Protein AF-A0A2C6L1X5-F1 (afdb_monomer_lite)

pLDDT: mean 77.75, std 21.37, range [24.84, 97.38]

InterPro domains:
  IPR001494 Importin-beta, N-terminal domain [PF03810] (60-118)
  IPR011989 Armadillo-like helical [G3DSA:1.25.10.10] (31-317)
  IPR016024 Armadillo-type fold [SSF48371] (36-104)

Structure (mmCIF, N/CA/C/O backbone):
data_AF-A0A2C6L1X5-F1
#
_entry.id   AF-A0A2C6L1X5-F1
#
loop_
_atom_site.group_PDB
_atom_site.id
_atom_site.type_symbol
_atom_site.label_atom_id
_atom_site.label_alt_id
_atom_site.label_comp_id
_atom_site.label_asym_id
_atom_site.label_entity_id
_atom_site.label_seq_id
_atom_site.pdbx_PDB_ins_code
_atom_site.Cartn_x
_atom_site.Cartn_y
_atom_site.Cartn_z
_atom_site.occupancy
_atom_site.B_iso_or_equiv
_atom_site.auth_seq_id
_atom_site.auth_comp_id
_atom_site.auth_asym_id
_atom_site.auth_atom_id
_atom_site.pdbx_PDB_model_num
ATOM 1 N N . MET A 1 1 ? 12.614 54.094 12.625 1.00 31.70 1 MET A N 1
ATOM 2 C CA . MET A 1 1 ? 11.889 54.857 13.663 1.00 31.70 1 MET A CA 1
ATOM 3 C C . MET A 1 1 ? 10.978 55.855 12.971 1.00 31.70 1 MET A C 1
ATOM 5 O O . MET A 1 1 ? 11.352 56.351 11.918 1.00 31.70 1 MET A O 1
ATOM 9 N N . ASN A 1 2 ? 9.839 56.124 13.601 1.00 26.81 2 ASN A N 1
ATOM 10 C CA . ASN A 1 2 ? 8.728 56.998 13.223 1.00 26.81 2 ASN A CA 1
ATOM 11 C C . ASN A 1 2 ? 7.588 56.422 12.375 1.00 26.81 2 ASN A C 1
ATOM 13 O O . ASN A 1 2 ? 7.749 55.664 11.426 1.00 26.81 2 ASN A O 1
ATOM 17 N N . VAL A 1 3 ? 6.420 56.807 12.873 1.00 26.91 3 VAL A N 1
ATOM 18 C CA . VAL A 1 3 ? 5.063 56.290 12.781 1.00 26.91 3 VAL A CA 1
ATOM 19 C C . VAL A 1 3 ? 4.179 57.510 12.462 1.00 26.91 3 VAL A C 1
ATOM 21 O O . VAL A 1 3 ? 4.544 58.632 12.816 1.00 26.91 3 VAL A O 1
ATOM 24 N N . THR A 1 4 ? 3.010 57.249 11.861 1.00 29.09 4 THR A N 1
ATOM 25 C CA . THR A 1 4 ? 1.766 58.067 11.803 1.00 29.09 4 THR A CA 1
ATOM 26 C C . THR A 1 4 ? 1.667 59.316 10.894 1.00 29.09 4 THR A C 1
ATOM 28 O O . THR A 1 4 ? 2.226 60.359 11.203 1.00 29.09 4 THR A O 1
ATOM 31 N N . THR A 1 5 ? 0.915 59.158 9.777 1.00 32.72 5 THR A N 1
ATOM 32 C CA . THR A 1 5 ? -0.400 59.768 9.346 1.00 32.72 5 THR A CA 1
ATOM 33 C C . THR A 1 5 ? -0.909 61.079 10.008 1.00 32.72 5 THR A C 1
ATOM 35 O O . THR A 1 5 ? -0.462 61.312 11.125 1.00 32.72 5 THR A O 1
ATOM 38 N N . PRO A 1 6 ? -1.926 61.858 9.495 1.00 45.75 6 PRO A N 1
ATOM 39 C CA . PRO A 1 6 ? -3.042 61.519 8.559 1.00 45.75 6 PRO A CA 1
ATOM 40 C C . PRO A 1 6 ? -3.623 62.666 7.639 1.00 45.75 6 PRO A C 1
ATOM 42 O O . PRO A 1 6 ? -3.128 63.784 7.625 1.00 45.75 6 PRO A O 1
ATOM 45 N N . GLN A 1 7 ? -4.762 62.362 6.972 1.00 29.42 7 GLN A N 1
ATOM 46 C CA . GLN A 1 7 ? -6.001 63.178 6.778 1.00 29.42 7 GLN A CA 1
ATOM 47 C C . GLN A 1 7 ? -6.384 63.828 5.419 1.00 29.42 7 GLN A C 1
ATOM 49 O O . GLN A 1 7 ? -5.645 64.614 4.842 1.00 29.42 7 GLN A O 1
ATOM 54 N N . GLY A 1 8 ? -7.654 63.568 5.026 1.00 27.23 8 GLY A N 1
ATOM 55 C CA . GLY A 1 8 ? -8.515 64.350 4.109 1.00 27.23 8 GLY A CA 1
ATOM 56 C C . GLY A 1 8 ? -9.260 63.487 3.065 1.00 27.23 8 GLY A C 1
ATOM 57 O O . GLY A 1 8 ? -8.682 63.208 2.028 1.00 27.23 8 GLY A O 1
ATOM 58 N N . ALA A 1 9 ? -10.400 62.833 3.372 1.00 29.45 9 ALA A N 1
ATOM 59 C CA . ALA A 1 9 ? -11.808 63.307 3.246 1.00 29.45 9 ALA A CA 1
ATOM 60 C C . ALA A 1 9 ? -12.286 63.490 1.778 1.00 29.45 9 ALA A C 1
ATOM 62 O O . ALA A 1 9 ? -11.540 64.044 0.990 1.00 29.45 9 ALA A O 1
ATOM 63 N N . LEU A 1 10 ? -13.491 63.160 1.286 1.00 29.45 10 LEU A N 1
ATOM 64 C CA . LEU A 1 10 ? -14.764 62.555 1.727 1.00 29.45 10 LEU A CA 1
ATOM 65 C C . LEU A 1 10 ? -15.637 62.432 0.439 1.00 29.45 10 LEU A C 1
ATOM 67 O O . LEU A 1 10 ? -15.544 63.316 -0.408 1.00 29.45 10 LEU A O 1
ATOM 71 N N . GLY A 1 11 ? -16.554 61.453 0.335 1.00 26.36 11 GLY A N 1
ATOM 72 C CA . GLY A 1 11 ? -17.860 61.690 -0.325 1.00 26.36 11 GLY A CA 1
ATOM 73 C C . GLY A 1 11 ? -18.394 60.703 -1.386 1.00 26.36 11 GLY A C 1
ATOM 74 O O . GLY A 1 11 ? -17.952 60.726 -2.527 1.00 26.36 11 GLY A O 1
ATOM 75 N N . GLY A 1 12 ? -19.468 59.979 -1.019 1.00 27.39 12 GLY A N 1
ATOM 76 C CA . GLY A 1 12 ? -20.532 59.447 -1.903 1.00 27.39 12 GLY A CA 1
ATOM 77 C C . GLY A 1 12 ? -20.430 57.948 -2.245 1.00 27.39 12 GLY A C 1
ATOM 78 O O . GLY A 1 12 ? -19.432 57.519 -2.794 1.00 27.39 12 GLY A O 1
ATOM 79 N N . GLY A 1 13 ? -21.389 57.049 -1.994 1.00 27.33 13 GLY A N 1
ATOM 80 C CA . GLY A 1 13 ? -22.779 57.199 -1.559 1.00 27.33 13 GLY A CA 1
ATOM 81 C C . GLY A 1 13 ? -23.761 56.291 -2.331 1.00 27.33 13 GLY A C 1
ATOM 82 O O . GLY A 1 13 ? -24.717 56.818 -2.875 1.00 27.33 13 GLY A O 1
ATOM 83 N N . GLY A 1 14 ? -23.539 54.962 -2.351 1.00 24.84 14 GLY A N 1
ATOM 84 C CA . GLY A 1 14 ? -24.528 53.890 -2.643 1.00 24.84 14 GLY A CA 1
ATOM 85 C C . GLY A 1 14 ? -24.914 53.602 -4.115 1.00 24.84 14 GLY A C 1
ATOM 86 O O . GLY A 1 14 ? -24.720 54.467 -4.963 1.00 24.84 14 GLY A O 1
ATOM 87 N N . PRO A 1 15 ? -25.491 52.417 -4.449 1.00 33.31 15 PRO A N 1
ATOM 88 C CA . PRO A 1 15 ? -25.821 51.264 -3.604 1.00 33.31 15 PRO A CA 1
ATOM 89 C C . PRO A 1 15 ? -24.939 50.021 -3.868 1.00 33.31 15 PRO A C 1
ATOM 91 O O . PRO A 1 15 ? -24.604 49.680 -5.000 1.00 33.31 15 PRO A O 1
ATOM 94 N N . GLN A 1 16 ? -24.614 49.301 -2.791 1.00 34.25 16 GLN A N 1
ATOM 95 C CA . GLN A 1 16 ? -24.089 47.936 -2.841 1.00 34.25 16 GLN A CA 1
ATOM 96 C C . GLN A 1 16 ? -25.159 46.993 -3.402 1.00 34.25 16 GLN A C 1
ATOM 98 O O . GLN A 1 16 ? -26.173 46.748 -2.752 1.00 34.25 16 GLN A O 1
ATOM 103 N N . VAL A 1 17 ? -24.895 46.402 -4.566 1.00 33.66 17 VAL A N 1
ATOM 104 C CA . VAL A 1 17 ? -25.503 45.127 -4.953 1.00 33.66 17 VAL A CA 1
ATOM 105 C C . VAL A 1 17 ? -24.459 44.053 -4.678 1.00 33.66 17 VAL A C 1
ATOM 107 O O . VAL A 1 17 ? -23.589 43.760 -5.495 1.00 33.66 17 VAL A O 1
ATOM 110 N N . SER A 1 18 ? -24.521 43.515 -3.461 1.00 33.75 18 SER A N 1
ATOM 111 C CA . SER A 1 18 ? -23.797 42.318 -3.042 1.00 33.75 18 SER A CA 1
ATOM 112 C C . SER A 1 18 ? -24.308 41.113 -3.829 1.00 33.75 18 SER A C 1
ATOM 114 O O . SER A 1 18 ? -25.195 40.394 -3.385 1.00 33.75 18 SER A O 1
ATOM 116 N N . GLY A 1 19 ? -23.728 40.879 -5.003 1.00 25.97 19 GLY A N 1
ATOM 117 C CA . GLY A 1 19 ? -23.768 39.585 -5.669 1.00 25.97 19 GLY A CA 1
ATOM 118 C C . GLY A 1 19 ? -22.678 38.688 -5.093 1.00 25.97 19 GLY A C 1
ATOM 119 O O . GLY A 1 19 ? -21.618 38.546 -5.690 1.00 25.97 19 GLY A O 1
ATOM 120 N N . HIS A 1 20 ? -22.905 38.109 -3.913 1.00 27.30 20 HIS A N 1
ATOM 121 C CA . HIS A 1 20 ? -22.197 36.884 -3.545 1.00 27.30 20 HIS A CA 1
ATOM 122 C C . HIS A 1 20 ? -22.697 35.778 -4.480 1.00 27.30 20 HIS A C 1
ATOM 124 O O . HIS A 1 20 ? -23.890 35.468 -4.427 1.00 27.30 20 HIS A O 1
ATOM 130 N N . PRO A 1 21 ? -21.850 35.122 -5.292 1.00 31.80 21 PRO A N 1
ATOM 131 C CA . PRO A 1 21 ? -22.202 33.795 -5.739 1.00 31.80 21 PRO A CA 1
ATOM 132 C C . PRO A 1 21 ? -22.113 32.899 -4.500 1.00 31.80 21 PRO A C 1
ATOM 134 O O . PRO A 1 21 ? -21.045 32.417 -4.127 1.00 31.80 21 PRO A O 1
ATOM 137 N N . GLN A 1 22 ? -23.256 32.678 -3.846 1.00 33.53 22 GLN A N 1
ATOM 138 C CA . GLN A 1 22 ? -23.504 31.440 -3.115 1.00 33.53 22 GLN A CA 1
ATOM 139 C C . GLN A 1 22 ? -23.514 30.302 -4.145 1.00 33.53 22 GLN A C 1
ATOM 141 O O . GLN A 1 22 ? -24.555 29.790 -4.540 1.00 33.53 22 GLN A O 1
ATOM 146 N N . GLY A 1 23 ? -22.330 29.945 -4.635 1.00 29.44 23 GLY A N 1
ATOM 147 C CA . GLY A 1 23 ? -22.099 28.648 -5.236 1.00 29.44 23 GLY A CA 1
ATOM 148 C C . GLY A 1 23 ? -21.898 27.679 -4.087 1.00 29.44 23 GLY A C 1
ATOM 149 O O . GLY A 1 23 ? -20.944 27.820 -3.325 1.00 29.44 23 GLY A O 1
ATOM 150 N N . SER A 1 24 ? -22.808 26.721 -3.937 1.00 33.78 24 SER A N 1
ATOM 151 C CA . SER A 1 24 ? -22.587 25.523 -3.136 1.00 33.78 24 SER A CA 1
ATOM 152 C C . SER A 1 24 ? -21.281 24.873 -3.602 1.00 33.78 24 SER A C 1
ATOM 154 O O . SER A 1 24 ? -21.253 24.179 -4.618 1.00 33.78 24 SER A O 1
ATOM 156 N N . GLY A 1 25 ? -20.183 25.169 -2.907 1.00 35.47 25 GLY A N 1
ATOM 157 C CA . GLY A 1 25 ? -18.842 24.685 -3.217 1.00 35.47 25 GLY A CA 1
ATOM 158 C C . GLY A 1 25 ? -18.708 23.215 -2.856 1.00 35.47 25 GLY A C 1
ATOM 159 O O . GLY A 1 25 ? -17.987 22.864 -1.926 1.00 35.47 25 GLY A O 1
ATOM 160 N N . GLY A 1 26 ? -19.436 22.352 -3.563 1.00 46.50 26 GLY A N 1
ATOM 161 C CA . GLY A 1 26 ? -19.097 20.942 -3.610 1.00 46.50 26 GLY A CA 1
ATOM 162 C C . GLY A 1 26 ? -17.687 20.803 -4.194 1.00 46.50 26 GLY A C 1
ATOM 163 O O . GLY A 1 26 ? -17.323 21.579 -5.085 1.00 46.50 26 GLY A O 1
ATOM 164 N N . PRO A 1 27 ? -16.862 19.868 -3.700 1.00 56.47 27 PRO A N 1
ATOM 165 C CA . PRO A 1 27 ? -15.565 19.616 -4.309 1.00 56.47 27 PRO A CA 1
ATOM 166 C C . PRO A 1 27 ? -15.771 19.272 -5.791 1.00 56.47 27 PRO A C 1
ATOM 168 O O . PRO A 1 27 ? -16.519 18.351 -6.109 1.00 56.47 27 PRO A O 1
ATOM 171 N N . LEU A 1 28 ? -15.131 20.030 -6.691 1.00 64.56 28 LEU A N 1
ATOM 172 C CA . LEU A 1 28 ? -15.059 19.707 -8.120 1.00 64.56 28 LEU A CA 1
ATOM 173 C C . LEU A 1 28 ? -14.456 18.305 -8.253 1.00 64.56 28 LEU A C 1
ATOM 175 O O . LEU A 1 28 ? -13.293 18.087 -7.906 1.00 64.56 28 LEU A O 1
ATOM 179 N N . LEU A 1 29 ? -15.274 17.348 -8.681 1.00 70.56 29 LEU A N 1
ATOM 180 C CA . LEU A 1 29 ? -14.871 15.960 -8.864 1.00 70.56 29 LEU A CA 1
ATOM 181 C C . LEU A 1 29 ? -14.275 15.802 -10.258 1.00 70.56 29 LEU A C 1
ATOM 183 O O . LEU A 1 29 ? -14.932 16.112 -11.250 1.00 70.56 29 LEU A O 1
ATOM 187 N N . ILE A 1 30 ? -13.043 15.300 -10.315 1.00 80.62 30 ILE A N 1
ATOM 188 C CA . ILE A 1 30 ? -12.436 14.860 -11.572 1.00 80.62 30 ILE A CA 1
ATOM 189 C C . ILE A 1 30 ? -13.181 13.596 -11.997 1.00 80.62 30 ILE A C 1
ATOM 191 O O . ILE A 1 30 ? -13.332 12.675 -11.192 1.00 80.62 30 ILE A O 1
ATOM 195 N N . SER A 1 31 ? -13.678 13.567 -13.231 1.00 81.06 31 SER A N 1
ATOM 196 C CA . SER A 1 31 ? -14.630 12.531 -13.669 1.00 81.06 31 SER A CA 1
ATOM 197 C C . SER A 1 31 ? -14.099 11.599 -14.759 1.00 81.06 31 SER A C 1
ATOM 199 O O . SER A 1 31 ? -14.726 10.581 -15.044 1.00 81.06 31 SER A O 1
ATOM 201 N N . SER A 1 32 ? -12.939 11.907 -15.347 1.00 88.81 32 SER A N 1
ATOM 202 C CA . SER A 1 32 ? -12.346 11.130 -16.442 1.00 88.81 32 SER A CA 1
ATOM 203 C C . SER A 1 32 ? -10.836 10.950 -16.287 1.00 88.81 32 SER A C 1
ATOM 205 O O . SER A 1 32 ? -10.164 11.736 -15.609 1.00 88.81 32 SER A O 1
ATOM 207 N N . VAL A 1 33 ? -10.305 9.902 -16.927 1.00 90.75 33 VAL A N 1
ATOM 208 C CA . VAL A 1 33 ? -8.865 9.602 -16.965 1.00 90.75 33 VAL A CA 1
ATOM 209 C C . VAL A 1 33 ? -8.120 10.742 -17.656 1.00 90.75 33 VAL A C 1
ATOM 211 O O . VAL A 1 33 ? -7.130 11.231 -17.122 1.00 90.75 33 VAL A O 1
ATOM 214 N N . GLU A 1 34 ? -8.637 11.238 -18.778 1.00 92.12 34 GLU A N 1
ATOM 215 C CA . GLU A 1 34 ? -8.020 12.303 -19.571 1.00 92.12 34 GLU A CA 1
ATOM 216 C C . GLU A 1 34 ? -7.941 13.624 -18.793 1.00 92.12 34 GLU A C 1
ATOM 218 O O . GLU A 1 34 ? -6.932 14.334 -18.833 1.00 92.12 34 GLU A O 1
ATOM 223 N N . GLU A 1 35 ? -8.995 13.964 -18.044 1.00 91.94 35 GLU A N 1
ATOM 224 C CA . GLU A 1 35 ? -8.995 15.149 -17.189 1.00 91.94 35 GLU A CA 1
ATOM 225 C C . GLU A 1 35 ? -7.978 15.021 -16.051 1.00 91.94 35 GLU A C 1
ATOM 227 O O . GLU A 1 35 ? -7.249 15.981 -15.774 1.00 91.94 35 GLU A O 1
ATOM 232 N N . PHE A 1 36 ? -7.901 13.840 -15.425 1.00 93.62 36 PHE A N 1
ATOM 233 C CA . PHE A 1 36 ? -6.909 13.557 -14.394 1.00 93.62 36 PHE A CA 1
ATOM 234 C C . PHE A 1 36 ? -5.489 13.696 -14.947 1.00 93.62 36 PHE A C 1
ATOM 236 O O . PHE A 1 36 ? -4.668 14.394 -14.351 1.00 93.62 36 PHE A O 1
ATOM 243 N N . GLU A 1 37 ? -5.201 13.076 -16.094 1.00 94.00 37 GLU A N 1
ATOM 244 C CA . GLU A 1 37 ? -3.887 13.137 -16.734 1.00 94.00 37 GLU A CA 1
ATOM 245 C C . GLU A 1 37 ? -3.497 14.575 -17.056 1.00 94.00 37 GLU A C 1
ATOM 247 O O . GLU A 1 37 ? -2.399 15.004 -16.703 1.00 94.00 37 GLU A O 1
ATOM 252 N N . ARG A 1 38 ? -4.411 15.360 -17.636 1.00 94.12 38 ARG A N 1
ATOM 253 C CA . ARG A 1 38 ? -4.174 16.779 -17.923 1.00 94.12 38 ARG A CA 1
ATOM 254 C C . ARG A 1 38 ? -3.801 17.557 -16.662 1.00 94.12 38 ARG A C 1
ATOM 256 O O . ARG A 1 38 ? -2.835 18.315 -16.681 1.00 94.12 38 ARG A O 1
ATOM 263 N N . LEU A 1 39 ? -4.543 17.376 -15.568 1.00 93.44 39 LEU A N 1
ATOM 264 C CA . LEU A 1 39 ? -4.253 18.051 -14.300 1.00 93.44 39 LEU A CA 1
ATOM 265 C C . LEU A 1 39 ? -2.924 17.588 -13.697 1.00 93.44 39 LEU A C 1
ATOM 267 O O . LEU A 1 39 ? -2.154 18.419 -13.221 1.00 93.44 39 LEU A O 1
ATOM 271 N N . ALA A 1 40 ? -2.627 16.291 -13.749 1.00 93.25 40 ALA A N 1
ATOM 272 C CA . ALA A 1 40 ? -1.370 15.738 -13.262 1.00 93.25 40 ALA A CA 1
ATOM 273 C C . ALA A 1 40 ? -0.166 16.272 -14.054 1.00 93.25 40 ALA A C 1
ATOM 275 O O . ALA A 1 40 ? 0.824 16.685 -13.454 1.00 93.25 40 ALA A O 1
ATOM 276 N N . ILE A 1 41 ? -0.272 16.350 -15.382 1.00 93.38 41 ILE A N 1
ATOM 277 C CA . ILE A 1 41 ? 0.754 16.947 -16.244 1.00 93.38 41 ILE A CA 1
ATOM 278 C C . ILE A 1 41 ? 0.934 18.420 -15.878 1.00 93.38 41 ILE A C 1
ATOM 280 O O . ILE A 1 41 ? 2.050 18.834 -15.584 1.00 93.38 41 ILE A O 1
ATOM 284 N N . THR A 1 42 ? -0.147 19.202 -15.798 1.00 92.81 42 THR A N 1
ATOM 285 C CA . THR A 1 42 ? -0.068 20.617 -15.403 1.00 92.81 42 THR A CA 1
ATOM 286 C C . THR A 1 42 ? 0.591 20.792 -14.033 1.00 92.81 42 THR A C 1
ATOM 288 O O . THR A 1 42 ? 1.426 21.682 -13.869 1.00 92.81 42 THR A O 1
ATOM 291 N N . ALA A 1 43 ? 0.273 19.932 -13.063 1.00 92.06 43 ALA A N 1
ATOM 292 C CA . ALA A 1 43 ? 0.869 19.963 -11.730 1.00 92.06 43 ALA A CA 1
ATOM 293 C C . ALA A 1 43 ? 2.381 19.662 -11.744 1.00 92.06 43 ALA A C 1
ATOM 295 O O . ALA A 1 43 ? 3.128 20.219 -10.944 1.00 92.06 43 ALA A O 1
ATOM 296 N N . VAL A 1 44 ? 2.853 18.810 -12.656 1.00 89.44 44 VAL A N 1
ATOM 297 C CA . VAL A 1 44 ? 4.264 18.396 -12.709 1.00 89.44 44 VAL A CA 1
ATOM 298 C C . VAL A 1 44 ? 5.102 19.301 -13.614 1.00 89.44 44 VAL A C 1
ATOM 300 O O . VAL A 1 44 ? 6.233 19.635 -13.266 1.00 89.44 44 VAL A O 1
ATOM 303 N N . THR A 1 45 ? 4.574 19.704 -14.770 1.00 90.06 45 THR A N 1
ATOM 304 C CA . THR A 1 45 ? 5.374 20.286 -15.858 1.00 90.06 45 THR A CA 1
ATOM 305 C C . THR A 1 45 ? 5.064 21.749 -16.157 1.00 90.06 45 THR A C 1
ATOM 307 O O . THR A 1 45 ? 5.823 22.365 -16.905 1.00 90.06 45 THR A O 1
ATOM 310 N N . SER A 1 46 ? 3.982 22.334 -15.623 1.00 90.81 46 SER A N 1
ATOM 311 C CA . SER A 1 46 ? 3.650 23.729 -15.942 1.00 90.81 46 SER A CA 1
ATOM 312 C C . SER A 1 46 ? 4.690 24.700 -15.376 1.00 90.81 46 SER A C 1
ATOM 314 O O . SER A 1 46 ? 5.057 24.654 -14.198 1.00 90.81 46 SER A O 1
ATOM 316 N N . ILE A 1 47 ? 5.132 25.623 -16.232 1.00 92.88 47 ILE A N 1
ATOM 317 C CA . ILE A 1 47 ? 5.984 26.759 -15.862 1.00 92.88 47 ILE A CA 1
ATOM 318 C C . ILE A 1 47 ? 5.182 27.889 -15.201 1.00 92.88 47 ILE A C 1
ATOM 320 O O . ILE A 1 47 ? 5.755 28.731 -14.509 1.00 92.88 47 ILE A O 1
ATOM 324 N N . ASN A 1 48 ? 3.857 27.908 -15.382 1.00 95.12 48 ASN A N 1
ATOM 325 C CA . ASN A 1 48 ? 2.979 28.878 -14.746 1.00 95.12 48 ASN A CA 1
ATOM 326 C C . ASN A 1 48 ? 2.650 28.415 -13.321 1.00 95.12 48 ASN A C 1
ATOM 328 O O . ASN A 1 48 ? 1.902 27.461 -13.100 1.00 95.12 48 ASN A O 1
ATOM 332 N N . GLN A 1 49 ? 3.188 29.126 -12.329 1.00 94.31 49 GLN A N 1
ATOM 333 C CA . GLN A 1 49 ? 3.006 28.781 -10.922 1.00 94.31 49 GLN A CA 1
ATOM 334 C C . GLN A 1 49 ? 1.534 28.806 -10.479 1.00 94.31 49 GLN A C 1
ATOM 336 O O . GLN A 1 49 ? 1.161 28.026 -9.601 1.00 94.31 49 GLN A O 1
ATOM 341 N N . ALA A 1 50 ? 0.705 29.683 -11.054 1.00 94.31 50 ALA A N 1
ATOM 342 C CA . ALA A 1 50 ? -0.708 29.778 -10.695 1.00 94.31 50 ALA A CA 1
ATOM 343 C C . ALA A 1 50 ? -1.484 28.542 -11.171 1.00 94.31 50 ALA A C 1
ATOM 345 O O . ALA A 1 50 ? -2.173 27.910 -10.372 1.00 94.31 50 ALA A O 1
ATOM 346 N N . GLU A 1 51 ? -1.297 28.148 -12.432 1.00 92.81 51 GLU A N 1
ATOM 347 C CA . GLU A 1 51 ? -1.904 26.937 -13.003 1.00 92.81 51 GLU A CA 1
ATOM 348 C C . GLU A 1 51 ? -1.428 25.677 -12.287 1.00 92.81 51 GLU A C 1
ATOM 350 O O . GLU A 1 51 ? -2.238 24.814 -11.952 1.00 92.81 51 GLU A O 1
ATOM 355 N N . ARG A 1 52 ? -0.125 25.594 -11.989 1.00 93.94 52 ARG A N 1
ATOM 356 C CA . ARG A 1 52 ? 0.445 24.467 -11.251 1.00 93.94 52 ARG A CA 1
ATOM 357 C C . ARG A 1 52 ? -0.194 24.322 -9.871 1.00 93.94 52 ARG A C 1
ATOM 359 O O . ARG A 1 52 ? -0.688 23.251 -9.538 1.00 93.94 52 ARG A O 1
ATOM 366 N N . ARG A 1 53 ? -0.257 25.411 -9.094 1.00 92.25 53 ARG A N 1
ATOM 367 C CA . ARG A 1 53 ? -0.893 25.415 -7.763 1.00 92.25 53 ARG A CA 1
ATOM 368 C C . ARG A 1 53 ? -2.379 25.083 -7.832 1.00 92.25 53 ARG A C 1
ATOM 370 O O . ARG A 1 53 ? -2.886 24.388 -6.958 1.00 92.25 53 ARG A O 1
ATOM 377 N N . GLN A 1 54 ? -3.083 25.575 -8.849 1.00 92.75 54 GLN A N 1
ATOM 378 C CA . GLN A 1 54 ? -4.494 25.258 -9.041 1.00 92.75 54 GLN A CA 1
ATOM 379 C C . GLN A 1 54 ? -4.690 23.766 -9.341 1.00 92.75 54 GLN A C 1
ATOM 381 O O . GLN A 1 54 ? -5.561 23.139 -8.741 1.00 92.75 54 GLN A O 1
ATOM 386 N N . ALA A 1 55 ? -3.865 23.184 -10.215 1.00 91.56 55 ALA A N 1
ATOM 387 C CA . ALA A 1 55 ? -3.904 21.759 -10.524 1.00 91.56 55 ALA A CA 1
ATOM 388 C C . ALA A 1 55 ? -3.564 20.896 -9.296 1.00 91.56 55 ALA A C 1
ATOM 390 O O . ALA A 1 55 ? -4.307 19.971 -8.974 1.00 91.56 55 ALA A O 1
ATOM 391 N N . GLU A 1 56 ? -2.508 21.247 -8.555 1.00 91.19 56 GLU A N 1
ATOM 392 C CA . GLU A 1 56 ? -2.157 20.611 -7.278 1.00 91.19 56 GLU A CA 1
ATOM 393 C C . GLU A 1 56 ? -3.325 20.672 -6.284 1.00 91.19 56 GLU A C 1
ATOM 395 O O . GLU A 1 56 ? -3.686 19.659 -5.688 1.00 91.19 56 GLU A O 1
ATOM 400 N N . HIS A 1 57 ? -3.964 21.835 -6.135 1.00 90.75 57 HIS A N 1
ATOM 401 C CA . HIS A 1 57 ? -5.104 22.014 -5.238 1.00 90.75 57 HIS A CA 1
ATOM 402 C C . HIS A 1 57 ? -6.308 21.147 -5.641 1.00 90.75 57 HIS A C 1
ATOM 404 O O . HIS A 1 57 ? -6.943 20.539 -4.778 1.00 90.75 57 HIS A O 1
ATOM 410 N N . LEU A 1 58 ? -6.616 21.051 -6.938 1.00 89.94 58 LEU A N 1
ATOM 411 C CA . LEU A 1 58 ? -7.699 20.204 -7.456 1.00 89.94 58 LEU A CA 1
ATOM 412 C C . LEU A 1 58 ? -7.423 18.704 -7.279 1.00 89.94 58 LEU A C 1
ATOM 414 O O . LEU A 1 58 ? -8.348 17.935 -7.025 1.00 89.94 58 LEU A O 1
ATOM 418 N N . LEU A 1 59 ? -6.164 18.276 -7.380 1.00 90.69 59 LEU A N 1
ATOM 419 C CA . LEU A 1 59 ? -5.765 16.893 -7.105 1.00 90.69 59 LEU A CA 1
ATOM 420 C C . LEU A 1 59 ? -5.808 16.591 -5.600 1.00 90.69 59 LEU A C 1
ATOM 422 O O . LEU A 1 59 ? -6.287 15.536 -5.183 1.00 90.69 59 LEU A O 1
ATOM 426 N N . LEU A 1 60 ? -5.359 17.533 -4.764 1.00 87.31 60 LEU A N 1
ATOM 427 C CA . LEU A 1 60 ? -5.421 17.411 -3.307 1.00 87.31 60 LEU A CA 1
ATOM 428 C C . LEU A 1 60 ? -6.864 17.376 -2.795 1.00 87.31 60 LEU A C 1
ATOM 430 O O . LEU A 1 60 ? -7.149 16.611 -1.873 1.00 87.31 60 LEU A O 1
ATOM 434 N N . SER A 1 61 ? -7.790 18.129 -3.393 1.00 86.38 61 SER A N 1
ATOM 435 C CA . SER A 1 61 ? -9.201 18.080 -2.996 1.00 86.38 61 SER A CA 1
ATOM 436 C C . SER A 1 61 ? -9.825 16.697 -3.227 1.00 86.38 61 SER A C 1
ATOM 438 O O . SER A 1 61 ? -10.650 16.270 -2.415 1.00 86.38 61 SER A O 1
ATOM 440 N N . GLN A 1 62 ? -9.362 15.934 -4.232 1.00 83.38 62 GLN A N 1
ATOM 441 C CA . GLN A 1 62 ? -9.788 14.539 -4.419 1.00 83.38 62 GLN A CA 1
ATOM 442 C C . GLN A 1 62 ? -9.420 13.669 -3.214 1.00 83.38 62 GLN A C 1
ATOM 444 O O . GLN A 1 62 ? -10.225 12.850 -2.781 1.00 83.38 62 GLN A O 1
ATOM 449 N N . THR A 1 63 ? -8.245 13.890 -2.610 1.00 80.62 63 THR A N 1
ATOM 450 C CA . THR A 1 63 ? -7.801 13.108 -1.439 1.00 80.62 63 THR A CA 1
ATOM 451 C C . THR A 1 63 ? -8.646 13.340 -0.194 1.00 80.62 63 THR A C 1
ATOM 453 O O . THR A 1 63 ? -8.740 12.469 0.671 1.00 80.62 63 THR A O 1
ATOM 456 N N . GLN A 1 64 ? -9.273 14.511 -0.098 1.00 79.06 64 GLN A N 1
ATOM 457 C CA . GLN A 1 64 ? -10.134 14.869 1.025 1.00 79.06 64 GLN A CA 1
ATOM 458 C C . GLN A 1 64 ? -11.581 14.406 0.820 1.00 79.06 64 GLN A C 1
ATOM 460 O O . GLN A 1 64 ? -12.320 14.278 1.807 1.00 79.06 64 GLN A O 1
ATOM 465 N N . SER A 1 65 ? -11.956 14.131 -0.434 1.00 77.75 65 SER A N 1
ATOM 466 C CA . SER A 1 65 ? -13.276 13.662 -0.830 1.00 77.75 65 SER A CA 1
ATOM 467 C C . SER A 1 65 ? -13.617 12.320 -0.180 1.00 77.75 65 SER A C 1
ATOM 469 O O . SER A 1 65 ? -12.793 11.409 -0.081 1.00 77.75 65 SER A O 1
ATOM 471 N N . GLN A 1 66 ? -14.870 12.182 0.256 1.00 73.44 66 GLN A N 1
ATOM 472 C CA . GLN A 1 66 ? -15.414 10.898 0.709 1.00 73.44 66 GLN A CA 1
ATOM 473 C C . GLN A 1 66 ? -15.877 10.017 -0.461 1.00 73.44 66 GLN A C 1
ATOM 475 O O . GLN A 1 66 ? -16.337 8.901 -0.237 1.00 73.44 66 GLN A O 1
ATOM 480 N N . ASN A 1 67 ? -15.763 10.506 -1.699 1.00 78.94 67 ASN A N 1
ATOM 481 C CA . ASN A 1 67 ? -16.243 9.796 -2.870 1.00 78.94 67 ASN A CA 1
ATOM 482 C C . ASN A 1 67 ? -15.397 8.526 -3.129 1.00 78.94 67 ASN A C 1
ATOM 484 O O . ASN A 1 67 ? -14.189 8.642 -3.368 1.00 78.94 67 ASN A O 1
ATOM 488 N N . PRO A 1 68 ? -15.993 7.318 -3.099 1.00 75.06 68 PRO A N 1
ATOM 489 C CA . PRO A 1 68 ? -15.278 6.077 -3.395 1.00 75.06 68 PRO A CA 1
ATOM 490 C C . PRO A 1 68 ? -14.802 5.977 -4.853 1.00 75.06 68 PRO A C 1
ATOM 492 O O . PRO A 1 68 ? -13.899 5.186 -5.126 1.00 75.06 68 PRO A O 1
ATOM 495 N N . GLU A 1 69 ? -15.356 6.776 -5.771 1.00 84.94 69 GLU A N 1
ATOM 496 C CA . GLU A 1 69 ? -14.985 6.767 -7.193 1.00 84.94 69 GLU A CA 1
ATOM 497 C C . GLU A 1 69 ? -13.567 7.273 -7.452 1.00 84.94 69 GLU A C 1
ATOM 499 O O . GLU A 1 69 ? -12.950 6.891 -8.441 1.00 84.94 69 GLU A O 1
ATOM 504 N N . VAL A 1 70 ? -12.993 8.064 -6.538 1.00 86.50 70 VAL A N 1
ATOM 505 C CA . VAL A 1 70 ? -11.602 8.531 -6.664 1.00 86.50 70 VAL A CA 1
ATOM 506 C C . VAL A 1 70 ? -10.631 7.345 -6.700 1.00 86.50 70 VAL A C 1
ATOM 508 O O . VAL A 1 70 ? -9.633 7.385 -7.415 1.00 86.50 70 VAL A O 1
ATOM 511 N N . TRP A 1 71 ? -10.934 6.259 -5.976 1.00 88.94 71 TRP A N 1
ATOM 512 C CA . TRP A 1 71 ? -10.095 5.057 -5.988 1.00 88.94 71 TRP A CA 1
ATOM 513 C C . TRP A 1 71 ? -10.130 4.387 -7.360 1.00 88.94 71 TRP A C 1
ATOM 515 O O . TRP A 1 71 ? -9.082 4.041 -7.904 1.00 88.94 71 TRP A O 1
ATOM 525 N N . ASN A 1 72 ? -11.339 4.239 -7.910 1.00 88.19 72 ASN A N 1
ATOM 526 C CA . ASN A 1 72 ? -11.577 3.623 -9.210 1.00 88.19 72 ASN A CA 1
ATOM 527 C C . ASN A 1 72 ? -10.923 4.446 -10.319 1.00 88.19 72 ASN A C 1
ATOM 529 O O . ASN A 1 72 ? -10.221 3.887 -11.153 1.00 88.19 72 ASN A O 1
ATOM 533 N N . LEU A 1 73 ? -11.077 5.772 -10.280 1.00 90.31 73 LEU A N 1
ATOM 534 C CA . LEU A 1 73 ? -10.450 6.679 -11.232 1.00 90.31 73 LEU A CA 1
ATOM 535 C C . LEU A 1 73 ? -8.926 6.533 -11.219 1.00 90.31 73 LEU A C 1
ATOM 537 O O . LEU A 1 73 ? -8.328 6.333 -12.273 1.00 90.31 73 LEU A O 1
ATOM 541 N N . CYS A 1 74 ? -8.286 6.593 -10.046 1.00 91.94 74 CYS A N 1
ATOM 542 C CA . CYS A 1 74 ? -6.833 6.449 -9.974 1.00 91.94 74 CYS A CA 1
ATOM 543 C C . CYS A 1 74 ? -6.366 5.063 -10.437 1.00 91.94 74 CYS A C 1
ATOM 545 O O . CYS A 1 74 ? -5.339 4.975 -11.100 1.00 91.94 74 CYS A O 1
ATOM 547 N N . LEU A 1 75 ? -7.108 3.992 -10.136 1.00 88.81 75 LEU A N 1
ATOM 548 C CA . LEU A 1 75 ? -6.814 2.659 -10.670 1.00 88.81 75 LEU A CA 1
ATOM 549 C C . LEU A 1 75 ? -6.949 2.608 -12.196 1.00 88.81 75 LEU A C 1
ATOM 551 O O . LEU A 1 75 ? -6.052 2.102 -12.860 1.00 88.81 75 LEU A O 1
ATOM 555 N N . CYS A 1 76 ? -8.000 3.202 -12.765 1.00 90.25 76 CYS A N 1
ATOM 556 C CA . CYS A 1 76 ? -8.158 3.312 -14.213 1.00 90.25 76 CYS A CA 1
ATOM 557 C C . CYS A 1 76 ? -7.009 4.091 -14.864 1.00 90.25 76 CYS A C 1
ATOM 559 O O . CYS A 1 76 ? -6.548 3.689 -15.927 1.00 90.25 76 CYS A O 1
ATOM 561 N N . VAL A 1 77 ? -6.507 5.157 -14.231 1.00 91.75 77 VAL A N 1
ATOM 562 C CA . VAL A 1 77 ? -5.312 5.877 -14.707 1.00 91.75 77 VAL A CA 1
ATOM 563 C C . VAL A 1 77 ? -4.079 4.967 -14.671 1.00 91.75 77 VAL A C 1
ATOM 565 O O . VAL A 1 77 ? -3.291 4.985 -15.607 1.00 91.75 77 VAL A O 1
ATOM 568 N N . LEU A 1 78 ? -3.907 4.139 -13.637 1.00 90.62 78 LEU A N 1
ATOM 569 C CA . LEU A 1 78 ? -2.768 3.216 -13.554 1.00 90.62 78 LEU A CA 1
ATOM 570 C C . LEU A 1 78 ? -2.832 2.074 -14.574 1.00 90.62 78 LEU A C 1
ATOM 572 O O . LEU A 1 78 ? -1.789 1.618 -15.029 1.00 90.62 78 LEU A O 1
ATOM 576 N N . GLU A 1 79 ? -4.031 1.613 -14.926 1.00 87.50 79 GLU A N 1
ATOM 577 C CA . GLU A 1 79 ? -4.227 0.501 -15.863 1.00 87.50 79 GLU A CA 1
ATOM 578 C C . GLU A 1 79 ? -4.302 0.941 -17.331 1.00 87.50 79 GLU A C 1
ATOM 580 O O . GLU A 1 79 ? -3.913 0.186 -18.219 1.00 87.50 79 GLU A O 1
ATOM 585 N N . ARG A 1 80 ? -4.858 2.129 -17.601 1.00 86.44 80 ARG A N 1
ATOM 586 C CA . ARG A 1 80 ? -5.197 2.598 -18.958 1.00 86.44 80 ARG A CA 1
ATOM 587 C C . ARG A 1 80 ? -4.586 3.946 -19.318 1.00 86.44 80 ARG A C 1
ATOM 589 O O . ARG A 1 80 ? -4.783 4.405 -20.440 1.00 86.44 80 ARG A O 1
ATOM 596 N N . GLY A 1 81 ? -3.907 4.593 -18.375 1.00 84.12 81 GLY A N 1
ATOM 597 C CA . GLY A 1 81 ? -3.276 5.883 -18.600 1.00 84.12 81 GLY A CA 1
ATOM 598 C C . GLY A 1 81 ? -2.279 5.814 -19.748 1.00 84.12 81 GLY A C 1
ATOM 599 O O . GLY A 1 81 ? -1.543 4.841 -19.911 1.00 84.12 81 GLY A O 1
ATOM 600 N N . THR A 1 82 ? -2.270 6.868 -20.548 1.00 84.69 82 THR A N 1
ATOM 601 C CA . THR A 1 82 ? -1.371 7.019 -21.692 1.00 84.69 82 THR A CA 1
ATOM 602 C C . THR A 1 82 ? -0.173 7.896 -21.358 1.00 84.69 82 THR A C 1
ATOM 604 O O . THR A 1 82 ? 0.812 7.882 -22.093 1.00 84.69 82 THR A O 1
ATOM 607 N N . ASN A 1 83 ? -0.228 8.649 -20.250 1.00 87.38 83 ASN A N 1
ATOM 608 C CA . ASN A 1 83 ? 0.822 9.584 -19.880 1.00 87.38 83 ASN A CA 1
ATOM 609 C C . ASN A 1 83 ? 1.649 9.110 -18.666 1.00 87.38 83 ASN A C 1
ATOM 611 O O . ASN A 1 83 ? 1.166 9.171 -17.529 1.00 87.38 83 ASN A O 1
ATOM 615 N N . PRO A 1 84 ? 2.935 8.754 -18.852 1.00 86.44 84 PRO A N 1
ATOM 616 C CA . PRO A 1 84 ? 3.799 8.295 -17.763 1.00 86.44 84 PRO A CA 1
ATOM 617 C C . PRO A 1 84 ? 3.982 9.305 -16.621 1.00 86.44 84 PRO A C 1
ATOM 619 O O . PRO A 1 84 ? 4.183 8.905 -15.475 1.00 86.44 84 PRO A O 1
ATOM 622 N N . ALA A 1 85 ? 3.888 10.612 -16.896 1.00 88.00 85 ALA A N 1
ATOM 623 C CA . ALA A 1 85 ? 4.021 11.650 -15.872 1.00 88.00 85 ALA A CA 1
ATOM 624 C C . ALA A 1 85 ? 2.805 11.711 -14.930 1.00 88.00 85 ALA A C 1
ATOM 626 O O . ALA A 1 85 ? 2.940 12.131 -13.779 1.00 88.00 85 ALA A O 1
ATOM 627 N N . ALA A 1 86 ? 1.633 11.261 -15.388 1.00 92.88 86 ALA A N 1
ATOM 628 C CA . ALA A 1 86 ? 0.410 11.242 -14.591 1.00 92.88 86 ALA A CA 1
ATOM 629 C C . ALA A 1 86 ? 0.335 10.042 -13.633 1.00 92.88 86 ALA A C 1
ATOM 631 O O . ALA A 1 86 ? -0.227 10.154 -12.542 1.00 92.88 86 ALA A O 1
ATOM 632 N N . LEU A 1 87 ? 0.946 8.913 -13.995 1.00 93.31 87 LEU A N 1
ATOM 633 C CA . LEU A 1 87 ? 0.936 7.676 -13.208 1.00 93.31 87 LEU A CA 1
ATOM 634 C C . LEU A 1 87 ? 1.455 7.837 -11.766 1.00 93.31 87 LEU A C 1
ATOM 636 O O . LEU A 1 87 ? 0.739 7.446 -10.842 1.00 93.31 87 LEU A O 1
ATOM 640 N N . PRO A 1 88 ? 2.636 8.434 -11.493 1.00 94.44 88 PRO A N 1
ATOM 641 C CA . PRO A 1 88 ? 3.093 8.607 -10.114 1.00 94.44 88 PRO A CA 1
ATOM 642 C C . PRO A 1 88 ? 2.164 9.518 -9.303 1.00 94.44 88 PRO A C 1
ATOM 644 O O . PRO A 1 88 ? 1.965 9.281 -8.111 1.00 94.44 88 PRO A O 1
ATOM 647 N N . VAL A 1 89 ? 1.551 10.522 -9.939 1.00 94.69 89 VAL A N 1
ATOM 648 C CA . VAL A 1 89 ? 0.556 11.393 -9.300 1.00 94.69 89 VAL A CA 1
ATOM 649 C C . VAL A 1 89 ? -0.700 10.595 -8.947 1.00 94.69 89 VAL A C 1
ATOM 651 O O . VAL A 1 89 ? -1.191 10.713 -7.825 1.00 94.69 89 VAL A O 1
ATOM 654 N N . ALA A 1 90 ? -1.173 9.724 -9.845 1.00 94.56 90 ALA A N 1
ATOM 655 C CA . ALA A 1 90 ? -2.293 8.822 -9.582 1.00 94.56 90 ALA A CA 1
ATOM 656 C C . ALA A 1 90 ? -2.022 7.911 -8.380 1.00 94.56 90 ALA A C 1
ATOM 658 O O . ALA A 1 90 ? -2.873 7.808 -7.497 1.00 94.56 90 ALA A O 1
ATOM 659 N N . VAL A 1 91 ? -0.820 7.327 -8.274 1.00 95.44 91 VAL A N 1
ATOM 660 C CA . VAL A 1 91 ? -0.439 6.525 -7.098 1.00 95.44 91 VAL A CA 1
ATOM 661 C C . VAL A 1 91 ? -0.478 7.358 -5.812 1.00 95.44 91 VAL A C 1
ATOM 663 O O . VAL A 1 91 ? -1.001 6.900 -4.795 1.00 95.44 91 VAL A O 1
ATOM 666 N N . ILE A 1 92 ? 0.062 8.581 -5.836 1.00 93.62 92 ILE A N 1
ATOM 667 C CA . ILE A 1 92 ? 0.105 9.469 -4.664 1.00 93.62 92 ILE A CA 1
ATOM 668 C C . ILE A 1 92 ? -1.308 9.852 -4.212 1.00 93.62 92 ILE A C 1
ATOM 670 O O . ILE A 1 92 ? -1.616 9.755 -3.020 1.00 93.62 92 ILE A O 1
ATOM 674 N N . VAL A 1 93 ? -2.169 10.261 -5.149 1.00 93.69 93 VAL A N 1
ATOM 675 C CA . VAL A 1 93 ? -3.566 10.617 -4.865 1.00 93.69 93 VAL A CA 1
ATOM 676 C C . VAL A 1 93 ? -4.311 9.402 -4.322 1.00 93.69 93 VAL A C 1
ATOM 678 O O . VAL A 1 93 ? -4.940 9.505 -3.269 1.00 93.69 93 VAL A O 1
ATOM 681 N N . LEU A 1 94 ? -4.175 8.236 -4.958 1.00 93.94 94 LEU A N 1
ATOM 682 C CA . LEU A 1 94 ? -4.796 6.986 -4.519 1.00 93.94 94 LEU A CA 1
ATOM 683 C C . LEU A 1 94 ? -4.386 6.618 -3.093 1.00 93.94 94 LEU A C 1
ATOM 685 O O . LEU A 1 94 ? -5.241 6.464 -2.223 1.00 93.94 94 LEU A O 1
ATOM 689 N N . ARG A 1 95 ? -3.077 6.561 -2.823 1.00 93.75 95 ARG A N 1
ATOM 690 C CA . ARG A 1 95 ? -2.518 6.260 -1.498 1.00 93.75 95 ARG A CA 1
ATOM 691 C C . ARG A 1 95 ? -3.061 7.205 -0.428 1.00 93.75 95 ARG A C 1
ATOM 693 O O . ARG A 1 95 ? -3.498 6.753 0.628 1.00 93.75 95 ARG A O 1
ATOM 700 N N . ASN A 1 96 ? -3.023 8.512 -0.682 1.00 92.50 96 ASN A N 1
ATOM 701 C CA . ASN A 1 96 ? -3.454 9.516 0.290 1.00 92.50 96 ASN A CA 1
ATOM 702 C C . ASN A 1 96 ? -4.969 9.447 0.541 1.00 92.50 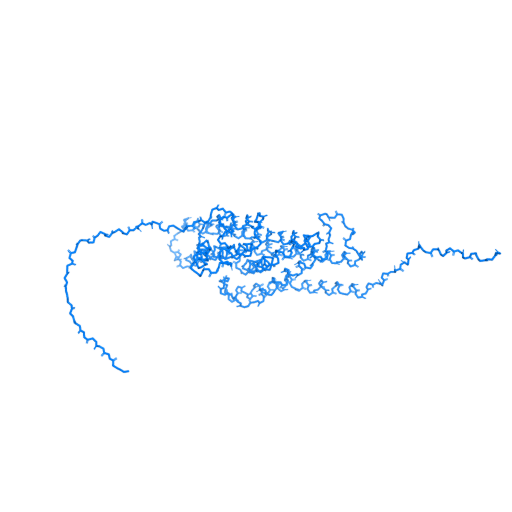96 ASN A C 1
ATOM 704 O O . ASN A 1 96 ? -5.401 9.527 1.690 1.00 92.50 96 ASN A O 1
ATOM 708 N N . THR A 1 97 ? -5.763 9.246 -0.515 1.00 92.00 97 THR A N 1
ATOM 709 C CA . THR A 1 97 ? -7.224 9.097 -0.421 1.00 92.00 97 THR A CA 1
ATOM 710 C C . THR A 1 97 ? -7.583 7.869 0.406 1.00 92.00 97 THR A C 1
ATOM 712 O O . THR A 1 97 ? -8.355 7.964 1.360 1.00 92.00 97 THR A O 1
ATOM 715 N N . VAL A 1 98 ? -6.977 6.724 0.083 1.00 92.81 98 VAL A N 1
ATOM 716 C CA . VAL A 1 98 ? -7.175 5.461 0.801 1.00 92.81 98 VAL A CA 1
ATOM 717 C C . VAL A 1 98 ? -6.815 5.618 2.272 1.00 92.81 98 VAL A C 1
ATOM 719 O O . VAL A 1 98 ? -7.595 5.233 3.141 1.00 92.81 98 VAL A O 1
ATOM 722 N N . MET A 1 99 ? -5.668 6.234 2.566 1.00 92.12 99 MET A N 1
ATOM 723 C CA . MET A 1 99 ? -5.214 6.390 3.943 1.00 92.12 99 MET A CA 1
ATOM 724 C C . MET A 1 99 ? -6.106 7.338 4.749 1.00 92.12 99 MET A C 1
ATOM 726 O O . MET A 1 99 ? -6.428 7.043 5.901 1.00 92.12 99 MET A O 1
ATOM 730 N N . SER A 1 100 ? -6.573 8.434 4.141 1.00 90.62 100 SER A N 1
ATOM 731 C CA . SER A 1 100 ? -7.527 9.347 4.781 1.00 90.62 100 SER A CA 1
ATOM 732 C C . SER A 1 100 ? -8.853 8.648 5.084 1.00 90.62 100 SER A C 1
ATOM 734 O O . SER A 1 100 ? -9.371 8.741 6.196 1.00 90.62 100 SER A O 1
ATOM 736 N N . GLN A 1 101 ? -9.381 7.901 4.115 1.00 90.81 101 GLN A N 1
ATOM 737 C CA . GLN A 1 101 ? -10.648 7.190 4.242 1.00 90.81 101 GLN A CA 1
ATOM 738 C C . GLN A 1 101 ? -10.598 6.051 5.265 1.00 90.81 101 GLN A C 1
ATOM 740 O O . GLN A 1 101 ? -11.525 5.928 6.068 1.00 90.81 101 GLN A O 1
ATOM 745 N N . TRP A 1 102 ? -9.526 5.251 5.274 1.00 92.50 102 TRP A N 1
ATOM 746 C CA . TRP A 1 102 ? -9.321 4.221 6.294 1.00 92.50 102 TRP A CA 1
ATOM 747 C C . TRP A 1 102 ? -9.259 4.870 7.673 1.00 92.50 102 TRP A C 1
ATOM 749 O O . TRP A 1 102 ? -10.043 4.531 8.554 1.00 92.50 102 TRP A O 1
ATOM 759 N N . SER A 1 103 ? -8.388 5.863 7.847 1.00 92.06 103 SER A N 1
ATOM 760 C CA . SER A 1 103 ? -8.159 6.472 9.156 1.00 92.06 103 SER A CA 1
ATOM 761 C C . SER A 1 103 ? -9.424 7.106 9.741 1.00 92.06 103 SER A C 1
ATOM 763 O O . SER A 1 103 ? -9.714 6.918 10.918 1.00 92.06 103 SER A O 1
ATOM 765 N N . ARG A 1 104 ? -10.244 7.779 8.920 1.00 91.12 104 ARG A N 1
ATOM 766 C CA . ARG A 1 104 ? -11.545 8.314 9.363 1.00 91.12 104 ARG A CA 1
ATOM 767 C C . ARG A 1 104 ? -12.492 7.214 9.846 1.00 91.12 104 ARG A C 1
ATOM 769 O O . ARG A 1 104 ? -13.092 7.365 10.906 1.00 91.12 104 ARG A O 1
ATOM 776 N N . ARG A 1 105 ? -12.619 6.113 9.096 1.00 92.50 105 ARG A N 1
ATOM 777 C CA . ARG A 1 105 ? -13.488 4.982 9.472 1.00 92.50 105 ARG A CA 1
ATOM 778 C C . ARG A 1 105 ? -12.996 4.282 10.734 1.00 92.50 105 ARG A C 1
ATOM 780 O O . ARG A 1 105 ? -13.800 3.936 11.590 1.00 92.50 105 ARG A O 1
ATOM 787 N N . GLN A 1 106 ? -11.683 4.139 10.879 1.00 92.94 106 GLN A N 1
ATOM 788 C CA . GLN A 1 106 ? -11.077 3.558 12.069 1.00 92.94 106 GLN A CA 1
ATOM 789 C C . GLN A 1 106 ? -11.328 4.427 13.308 1.00 92.94 106 GLN A C 1
ATOM 791 O O . GLN A 1 106 ? -11.778 3.911 14.324 1.00 92.94 106 GLN A O 1
ATOM 796 N N . LEU A 1 107 ? -11.107 5.742 13.212 1.00 91.12 107 LEU A N 1
ATOM 797 C CA . LEU A 1 107 ? -11.394 6.671 14.309 1.00 91.12 107 LEU A CA 1
ATOM 798 C C . LEU A 1 107 ? -12.881 6.674 14.679 1.00 91.12 107 LEU A C 1
ATOM 800 O O . LEU A 1 107 ? -13.208 6.717 15.862 1.00 91.12 107 LEU A O 1
ATOM 804 N N . SER A 1 108 ? -13.772 6.602 13.684 1.00 90.38 108 SER A N 1
ATOM 805 C CA . SER A 1 108 ? -15.215 6.469 13.913 1.00 90.38 108 SER A CA 1
ATOM 806 C C . SER A 1 108 ? -15.517 5.206 14.724 1.00 90.38 108 SER A C 1
ATOM 808 O O . SER A 1 108 ? -16.100 5.281 15.805 1.00 90.38 108 SER A O 1
ATOM 810 N N . TYR A 1 109 ? -15.031 4.052 14.261 1.00 91.19 109 TYR A N 1
ATOM 811 C CA . TYR A 1 109 ? -15.204 2.772 14.942 1.00 91.19 109 TYR A CA 1
ATOM 812 C C . TYR A 1 109 ? -14.655 2.783 16.381 1.00 91.19 109 TYR A C 1
ATOM 814 O O . TYR A 1 109 ? -15.361 2.404 17.316 1.00 91.19 109 TYR A O 1
ATOM 822 N N . GLU A 1 110 ? -13.432 3.279 16.590 1.00 89.44 110 GLU A N 1
ATOM 823 C CA . GLU A 1 110 ? -12.804 3.371 17.916 1.00 89.44 110 GLU A CA 1
ATOM 824 C C . GLU A 1 110 ? -13.560 4.323 18.859 1.00 89.44 110 GLU A C 1
ATOM 826 O O . GLU A 1 110 ? -13.727 4.020 20.044 1.00 89.44 110 GLU A O 1
ATOM 831 N N . ALA A 1 111 ? -14.070 5.451 18.352 1.00 87.81 111 ALA A N 1
ATOM 832 C CA . ALA A 1 111 ? -14.879 6.382 19.137 1.00 87.81 111 ALA A CA 1
ATOM 833 C C . ALA A 1 111 ? -16.199 5.743 19.599 1.00 87.81 111 ALA A C 1
ATOM 835 O O . ALA A 1 111 ? -16.582 5.894 20.763 1.00 87.81 111 ALA A O 1
ATOM 836 N N . HIS A 1 112 ? -16.866 4.983 18.724 1.00 84.81 112 HIS A N 1
ATOM 837 C CA . HIS A 1 112 ? -18.073 4.234 19.080 1.00 84.81 112 HIS A CA 1
ATOM 838 C C . HIS A 1 112 ? -17.788 3.162 20.146 1.00 84.81 112 HIS A C 1
ATOM 840 O O . HIS A 1 112 ? -18.522 3.076 21.136 1.00 84.81 112 HIS A O 1
ATOM 846 N N . GLN A 1 113 ? -16.679 2.421 20.029 1.00 83.94 113 GLN A N 1
ATOM 847 C CA . GLN A 1 113 ? -16.263 1.463 21.061 1.00 83.94 113 GLN A CA 1
ATOM 848 C C . GLN A 1 113 ? -15.968 2.134 22.410 1.00 83.94 113 GLN A C 1
ATOM 850 O O . GLN A 1 113 ? -16.400 1.652 23.459 1.00 83.94 113 GLN A O 1
ATOM 855 N N . ALA A 1 114 ? -15.266 3.269 22.406 1.00 82.88 114 ALA A N 1
ATOM 856 C CA . ALA A 1 114 ? -14.938 3.994 23.630 1.00 82.88 114 ALA A CA 1
ATOM 857 C C . ALA A 1 114 ? -16.188 4.552 24.335 1.00 82.88 114 ALA A C 1
ATOM 859 O O . ALA A 1 114 ? -16.267 4.529 25.567 1.00 82.88 114 ALA A O 1
ATOM 860 N N . ASN A 1 115 ? -17.177 5.027 23.573 1.00 78.69 115 ASN A N 1
ATOM 861 C CA . ASN A 1 115 ? -18.438 5.538 24.116 1.00 78.69 115 ASN A CA 1
ATOM 862 C C . ASN A 1 115 ? -19.275 4.437 24.781 1.00 78.69 115 ASN A C 1
ATOM 864 O O . ASN A 1 115 ? -19.903 4.693 25.807 1.00 78.69 115 ASN A O 1
ATOM 868 N N . ARG A 1 116 ? -19.216 3.199 24.276 1.00 71.25 116 ARG A N 1
ATOM 869 C CA . ARG A 1 116 ? -19.864 2.039 24.905 1.00 71.25 116 ARG A CA 1
ATOM 870 C C . ARG A 1 116 ? -19.292 1.722 26.287 1.00 71.25 116 ARG A C 1
ATOM 872 O O . ARG A 1 116 ? -20.054 1.445 27.205 1.00 71.25 116 ARG A O 1
ATOM 879 N N . ILE A 1 117 ? -17.970 1.791 26.453 1.00 71.00 117 ILE A N 1
ATOM 880 C CA . ILE A 1 117 ? -17.304 1.520 27.742 1.00 71.00 117 ILE A CA 1
ATOM 881 C C . ILE A 1 117 ? -17.660 2.593 28.787 1.00 71.00 117 ILE A C 1
ATOM 883 O O . ILE A 1 117 ? -17.704 2.308 29.981 1.00 71.00 117 ILE A O 1
ATOM 887 N N . LYS A 1 118 ? -17.927 3.828 28.343 1.00 70.06 118 LYS A N 1
ATOM 888 C CA . LYS A 1 118 ? -18.290 4.960 29.211 1.00 70.06 118 LYS A CA 1
ATOM 889 C C . LYS A 1 118 ? -19.788 5.055 29.516 1.00 70.06 118 LYS A C 1
ATOM 891 O O . LYS A 1 118 ? -20.156 5.784 30.436 1.00 70.06 118 LYS A O 1
ATOM 896 N N . ALA A 1 119 ? -20.647 4.366 28.765 1.00 62.81 119 ALA A N 1
ATOM 897 C CA . ALA A 1 119 ? -22.082 4.384 29.007 1.00 62.81 119 ALA A CA 1
ATOM 898 C C . ALA A 1 119 ? -22.400 3.644 30.324 1.00 62.81 119 ALA A C 1
ATOM 900 O O . ALA A 1 119 ? -22.021 2.480 30.474 1.00 62.81 119 ALA A O 1
ATOM 901 N N . PRO A 1 120 ? -23.080 4.283 31.296 1.00 56.03 120 PRO A N 1
ATOM 902 C CA . PRO A 1 120 ? -23.442 3.625 32.541 1.00 56.03 120 PRO A CA 1
ATOM 903 C C . PRO A 1 120 ? -24.355 2.430 32.247 1.00 56.03 120 PRO A C 1
ATOM 905 O O . PRO A 1 120 ? -25.382 2.560 31.578 1.00 56.03 120 PRO A O 1
ATOM 908 N N . THR A 1 121 ? -24.007 1.275 32.817 1.00 55.75 121 THR A N 1
ATOM 909 C CA . THR A 1 121 ? -24.726 -0.016 32.776 1.00 55.75 121 THR A CA 1
ATOM 910 C C . THR A 1 121 ? -26.177 0.033 33.289 1.00 55.75 121 THR A C 1
ATOM 912 O O . THR A 1 121 ? -26.837 -0.997 33.375 1.00 55.75 121 THR A O 1
ATOM 915 N N . ALA A 1 122 ? -26.687 1.218 33.633 1.00 49.06 122 ALA A N 1
ATOM 916 C CA . ALA A 1 122 ? -28.016 1.460 34.182 1.00 49.06 122 ALA A CA 1
ATOM 917 C C . ALA A 1 122 ? -29.127 1.594 33.122 1.00 49.06 122 ALA A C 1
ATOM 919 O O . ALA A 1 122 ? -30.303 1.603 33.476 1.00 49.06 122 ALA A O 1
ATOM 920 N N . SER A 1 123 ? -28.788 1.685 31.834 1.00 45.09 123 SER A N 1
ATOM 921 C CA . SER A 1 123 ? -29.777 1.579 30.755 1.00 45.09 123 SER A CA 1
ATOM 922 C C . SER A 1 123 ? -29.759 0.148 30.219 1.00 45.09 123 SER A C 1
ATOM 924 O O . SER A 1 123 ? -28.698 -0.365 29.871 1.00 45.09 123 SER A O 1
ATOM 926 N N . GLY A 1 124 ? -30.918 -0.525 30.243 1.00 51.75 124 GLY A N 1
ATOM 927 C CA . GLY A 1 124 ? -31.080 -1.908 29.773 1.00 51.75 124 GLY A CA 1
ATOM 928 C C . GLY A 1 124 ? -30.586 -2.113 28.333 1.00 51.75 124 GLY A C 1
ATOM 929 O O . GLY A 1 124 ? -30.230 -1.139 27.672 1.00 51.75 124 GLY A O 1
ATOM 930 N N . PRO A 1 125 ? -30.553 -3.361 27.824 1.00 50.47 125 PRO A N 1
ATOM 931 C CA . PRO A 1 125 ? -29.947 -3.685 26.534 1.00 50.47 125 PRO A CA 1
ATOM 932 C C . PRO A 1 125 ? -30.560 -2.833 25.418 1.00 50.47 125 PRO A C 1
ATOM 934 O O . PRO A 1 125 ? -31.653 -3.098 24.923 1.00 50.47 125 PRO A O 1
ATOM 937 N N . SER A 1 126 ? -29.845 -1.775 25.045 1.00 51.50 126 SER A N 1
ATOM 938 C CA . SER A 1 126 ? -30.220 -0.899 23.951 1.00 51.50 126 SER A CA 1
ATOM 939 C C . SER A 1 126 ? -29.878 -1.619 22.652 1.00 51.50 126 SER A C 1
ATOM 941 O O . SER A 1 126 ? -28.716 -1.686 22.248 1.00 51.50 126 SER A O 1
ATOM 943 N N . LEU A 1 127 ? -30.899 -2.190 22.010 1.00 56.06 127 LEU A N 1
ATOM 944 C CA . LEU A 1 127 ? -30.793 -2.834 20.696 1.00 56.06 127 LEU A CA 1
ATOM 945 C C . LEU A 1 127 ? -30.225 -1.883 19.623 1.00 56.06 127 LEU A C 1
ATOM 947 O O . LEU A 1 127 ? -29.627 -2.348 18.657 1.00 56.06 127 LEU A O 1
ATOM 951 N N . THR A 1 128 ? -30.359 -0.562 19.798 1.00 56.00 128 THR A N 1
ATOM 952 C CA . THR A 1 128 ? -29.882 0.441 18.832 1.00 56.00 128 THR A CA 1
ATOM 953 C C . THR A 1 128 ? -28.366 0.636 18.875 1.00 56.00 128 THR A C 1
ATOM 955 O O . THR A 1 128 ? -27.745 0.739 17.822 1.00 56.00 128 THR A O 1
ATOM 958 N N . GLY A 1 129 ? -27.740 0.574 20.057 1.00 62.22 129 GLY A N 1
ATOM 959 C CA . GLY A 1 129 ? -26.279 0.686 20.185 1.00 62.22 129 GLY A CA 1
ATOM 960 C C . GLY A 1 129 ? -25.521 -0.489 19.555 1.00 62.22 129 GLY A C 1
ATOM 961 O O . GLY A 1 129 ? -24.426 -0.310 19.031 1.00 62.22 129 GLY A O 1
ATOM 962 N N . SER A 1 130 ? -26.128 -1.682 19.541 1.00 71.06 130 SER A N 1
ATOM 963 C CA . SER A 1 130 ? -25.550 -2.868 18.892 1.00 71.06 130 SER A CA 1
ATOM 964 C C . SER A 1 130 ? -25.619 -2.808 17.363 1.00 71.06 130 SER A C 1
ATOM 966 O O . SER A 1 130 ? -24.752 -3.375 16.704 1.00 71.06 130 SER A O 1
ATOM 968 N N . ALA A 1 131 ? -26.643 -2.161 16.797 1.00 80.12 131 ALA A N 1
ATOM 969 C CA . ALA A 1 131 ? -26.804 -2.036 15.349 1.00 80.12 131 ALA A CA 1
ATOM 970 C C . ALA A 1 131 ? -25.845 -0.989 14.760 1.00 80.12 131 ALA A C 1
ATOM 972 O O . ALA A 1 131 ? -25.240 -1.225 13.717 1.00 80.12 131 ALA A O 1
ATOM 973 N N . GLU A 1 132 ? -25.662 0.141 15.449 1.00 81.44 132 GLU A N 1
ATOM 974 C CA . GLU A 1 132 ? -24.710 1.180 15.038 1.00 81.44 132 GLU A CA 1
ATOM 975 C C . GLU A 1 132 ? -23.255 0.695 15.119 1.00 81.44 132 GLU A C 1
ATOM 977 O O . GLU A 1 132 ? -22.466 0.973 14.218 1.00 81.44 132 GLU A O 1
ATOM 982 N N . GLU A 1 133 ? -22.893 -0.071 16.156 1.00 81.44 133 GLU A N 1
ATOM 983 C CA . GLU A 1 133 ? -21.551 -0.656 16.289 1.00 81.44 133 GLU A CA 1
ATOM 984 C C . GLU A 1 133 ? -21.237 -1.630 15.144 1.00 81.44 133 GLU A C 1
ATOM 986 O O . GLU A 1 133 ? -20.166 -1.549 14.535 1.00 81.44 133 GLU A O 1
ATOM 991 N N . GLU A 1 134 ? -22.176 -2.522 14.819 1.00 86.44 134 GLU A N 1
ATOM 992 C CA . GLU A 1 134 ? -21.991 -3.492 13.738 1.00 86.44 134 GLU A CA 1
ATOM 993 C C . GLU A 1 134 ? -21.932 -2.805 12.366 1.00 86.44 134 GLU A C 1
ATOM 995 O O . GLU A 1 134 ? -21.138 -3.205 11.518 1.00 86.44 134 GLU A O 1
ATOM 1000 N N . GLU A 1 135 ? -22.682 -1.720 12.155 1.00 89.56 135 GLU A N 1
ATOM 1001 C CA . GLU A 1 135 ? -22.595 -0.928 10.924 1.00 89.56 135 GLU A CA 1
ATOM 1002 C C . GLU A 1 135 ? -21.230 -0.234 10.783 1.00 89.56 135 GLU A C 1
ATOM 1004 O O . GLU A 1 135 ? -20.600 -0.317 9.728 1.00 89.56 135 GLU A O 1
ATOM 1009 N N . GLN A 1 136 ? -20.706 0.389 11.846 1.00 90.00 136 GLN A N 1
ATOM 1010 C CA . GLN A 1 136 ? -19.369 1.004 11.815 1.00 90.00 136 GLN A CA 1
ATOM 1011 C C . GLN A 1 136 ? -18.272 -0.033 11.561 1.00 90.00 136 GLN A C 1
ATOM 1013 O O . GLN A 1 136 ? -17.342 0.203 10.784 1.00 90.00 136 GLN A O 1
ATOM 1018 N N . ARG A 1 137 ? -18.402 -1.211 12.179 1.00 91.25 137 ARG A N 1
ATOM 1019 C CA . ARG A 1 137 ? -17.506 -2.341 11.940 1.00 91.25 137 ARG A CA 1
ATOM 1020 C C . ARG A 1 137 ? -17.576 -2.813 10.490 1.00 91.25 137 ARG A C 1
ATOM 1022 O O . ARG A 1 137 ? -16.530 -2.998 9.873 1.00 91.25 137 ARG A O 1
ATOM 1029 N N . ARG A 1 138 ? -18.782 -2.961 9.936 1.00 92.75 138 ARG A N 1
ATOM 1030 C CA . ARG A 1 138 ? -19.013 -3.372 8.546 1.00 92.75 138 ARG A CA 1
ATOM 1031 C C . ARG A 1 138 ? -18.402 -2.382 7.557 1.00 92.75 138 ARG A C 1
ATOM 1033 O O . ARG A 1 138 ? -17.738 -2.802 6.614 1.00 92.75 138 ARG A O 1
ATOM 1040 N N . GLN A 1 139 ? -18.571 -1.081 7.786 1.00 92.12 139 GLN A N 1
ATOM 1041 C CA . GLN A 1 139 ? -17.983 -0.036 6.941 1.00 92.12 139 GLN A CA 1
ATOM 1042 C C . GLN A 1 139 ? -16.451 -0.044 6.981 1.00 92.12 139 GLN A C 1
ATOM 1044 O O . GLN A 1 139 ? -15.801 0.171 5.952 1.00 92.12 139 GLN A O 1
ATOM 1049 N N . LEU A 1 140 ? -15.859 -0.285 8.156 1.00 94.69 140 LEU A N 1
ATOM 1050 C CA . LEU A 1 140 ? -14.414 -0.451 8.284 1.00 94.69 140 LEU A CA 1
ATOM 1051 C C . LEU A 1 140 ? -13.949 -1.713 7.550 1.00 94.69 140 LEU A C 1
ATOM 1053 O O . LEU A 1 140 ? -13.029 -1.628 6.745 1.00 94.69 140 LEU A O 1
ATOM 1057 N N . GLU A 1 141 ? -14.611 -2.849 7.759 1.00 95.19 141 GLU A N 1
ATOM 1058 C CA . GLU A 1 141 ? -14.274 -4.117 7.107 1.00 95.19 141 GLU A CA 1
ATOM 1059 C C . GLU A 1 141 ? -14.381 -4.035 5.577 1.00 95.19 141 GLU A C 1
ATOM 1061 O O . GLU A 1 141 ? -13.489 -4.500 4.870 1.00 95.19 141 GLU A O 1
ATOM 1066 N N . GLU A 1 142 ? -15.417 -3.387 5.040 1.00 93.75 142 GLU A N 1
ATOM 1067 C CA . GLU A 1 142 ? -15.540 -3.138 3.601 1.00 93.75 142 GLU A CA 1
ATOM 1068 C C . GLU A 1 142 ? -14.370 -2.296 3.075 1.00 93.75 142 GLU A C 1
ATOM 1070 O O . GLU A 1 142 ? -13.749 -2.641 2.065 1.00 93.75 142 GLU A O 1
ATOM 1075 N N . CYS A 1 143 ? -14.028 -1.213 3.780 1.00 93.69 143 CYS A N 1
ATOM 1076 C CA . CYS A 1 143 ? -12.891 -0.372 3.427 1.00 93.69 143 CYS A CA 1
ATOM 1077 C C . CYS A 1 143 ? -11.585 -1.178 3.442 1.00 93.69 143 CYS A C 1
ATOM 1079 O O . CYS A 1 143 ? -10.834 -1.138 2.470 1.00 93.69 143 CYS A O 1
ATOM 1081 N N . GLU A 1 144 ? -11.323 -1.940 4.503 1.00 95.88 144 GLU A N 1
ATOM 1082 C CA . GLU A 1 144 ? -10.120 -2.764 4.646 1.00 95.88 144 GLU A CA 1
ATOM 1083 C C . GLU A 1 144 ? -10.023 -3.839 3.558 1.00 95.88 144 GLU A C 1
ATOM 1085 O O . GLU A 1 144 ? -8.967 -3.995 2.941 1.00 95.88 144 GLU A O 1
ATOM 1090 N N . ASN A 1 145 ? -11.131 -4.508 3.234 1.00 94.94 145 ASN A N 1
ATOM 1091 C CA . ASN A 1 145 ? -11.195 -5.482 2.146 1.00 94.94 145 ASN A CA 1
ATOM 1092 C C . ASN A 1 145 ? -10.846 -4.852 0.792 1.00 94.94 145 ASN A C 1
ATOM 1094 O O . ASN A 1 145 ? -10.066 -5.426 0.024 1.00 94.94 145 ASN A O 1
ATOM 1098 N N . ARG A 1 146 ? -11.357 -3.646 0.511 1.00 93.88 146 ARG A N 1
ATOM 1099 C CA . ARG A 1 146 ? -10.986 -2.897 -0.699 1.00 93.88 146 ARG A CA 1
ATOM 1100 C C . ARG A 1 146 ? -9.506 -2.520 -0.701 1.00 93.88 146 ARG A C 1
ATOM 1102 O O . ARG A 1 146 ? -8.876 -2.584 -1.754 1.00 93.88 146 ARG A O 1
ATOM 1109 N N . VAL A 1 147 ? -8.913 -2.192 0.449 1.00 95.19 147 VAL A N 1
ATOM 1110 C CA . VAL A 1 147 ? -7.466 -1.924 0.525 1.00 95.19 147 VAL A CA 1
ATOM 1111 C C . VAL A 1 147 ? -6.636 -3.179 0.268 1.00 95.19 147 VAL A C 1
ATOM 1113 O O . VAL A 1 147 ? -5.651 -3.120 -0.465 1.00 95.19 147 VAL A O 1
ATOM 1116 N N . VAL A 1 148 ? -7.039 -4.335 0.792 1.00 95.38 148 VAL A N 1
ATOM 1117 C CA . VAL A 1 148 ? -6.364 -5.608 0.492 1.00 95.38 148 VAL A CA 1
ATOM 1118 C C . VAL A 1 148 ? -6.436 -5.922 -1.009 1.00 95.38 148 VAL A C 1
ATOM 1120 O O . VAL A 1 148 ? -5.440 -6.338 -1.606 1.00 95.38 148 VAL A O 1
ATOM 1123 N N . GLN A 1 149 ? -7.585 -5.697 -1.652 1.00 93.38 149 GLN A N 1
ATOM 1124 C CA . GLN A 1 149 ? -7.725 -5.837 -3.108 1.00 93.38 149 GLN A CA 1
ATOM 1125 C C . GLN A 1 149 ? -6.845 -4.840 -3.874 1.00 93.38 149 GLN A C 1
ATOM 1127 O O . GLN A 1 149 ? -6.234 -5.209 -4.880 1.00 93.38 149 GLN A O 1
ATOM 1132 N N . LEU A 1 150 ? -6.729 -3.606 -3.382 1.00 93.94 150 LEU A N 1
ATOM 1133 C CA . LEU A 1 150 ? -5.855 -2.592 -3.958 1.00 93.94 150 LEU A CA 1
ATOM 1134 C C . LEU A 1 150 ? -4.380 -3.010 -3.899 1.00 93.94 150 LEU A C 1
ATOM 1136 O O . LEU A 1 150 ? -3.692 -2.933 -4.913 1.00 93.94 150 LEU A O 1
ATOM 1140 N N . ILE A 1 151 ? -3.910 -3.513 -2.752 1.00 94.44 151 ILE A N 1
ATOM 1141 C CA . ILE A 1 151 ? -2.540 -4.027 -2.587 1.00 94.44 151 ILE A CA 1
ATOM 1142 C C . ILE A 1 151 ? -2.250 -5.125 -3.619 1.00 94.44 151 ILE A C 1
ATOM 1144 O O . ILE A 1 151 ? -1.208 -5.101 -4.279 1.00 94.44 151 ILE A O 1
ATOM 1148 N N . ARG A 1 152 ? -3.190 -6.063 -3.807 1.00 91.25 152 ARG A N 1
ATOM 1149 C CA . ARG A 1 152 ? -3.067 -7.121 -4.824 1.00 91.25 152 ARG A CA 1
ATOM 1150 C C . ARG A 1 152 ? -3.014 -6.548 -6.239 1.00 91.25 152 ARG A C 1
ATOM 1152 O O . ARG A 1 152 ? -2.195 -6.991 -7.035 1.00 91.25 152 ARG A O 1
ATOM 1159 N N . SER A 1 153 ? -3.860 -5.571 -6.550 1.00 91.12 153 SER A N 1
ATOM 1160 C CA . SER A 1 153 ? -3.933 -4.962 -7.886 1.00 91.12 153 SER A CA 1
ATOM 1161 C C . SER A 1 153 ? -2.653 -4.196 -8.222 1.00 91.12 153 SER A C 1
ATOM 1163 O O . SER A 1 153 ? -2.052 -4.439 -9.262 1.00 91.12 153 SER A O 1
ATOM 1165 N N . MET A 1 154 ? -2.157 -3.374 -7.293 1.00 92.38 154 MET A N 1
ATOM 1166 C CA . MET A 1 154 ? -0.863 -2.697 -7.422 1.00 92.38 154 MET A CA 1
ATOM 1167 C C . MET A 1 154 ? 0.292 -3.691 -7.598 1.00 92.38 154 MET A C 1
ATOM 1169 O O . MET A 1 154 ? 1.156 -3.502 -8.448 1.00 92.38 154 MET A O 1
ATOM 1173 N N . SER A 1 155 ? 0.290 -4.792 -6.842 1.00 89.62 155 SER A N 1
ATOM 1174 C CA . SER A 1 155 ? 1.320 -5.831 -6.980 1.00 89.62 155 SER A CA 1
ATOM 1175 C C . SER A 1 155 ? 1.275 -6.514 -8.350 1.00 89.62 155 SER A C 1
ATOM 1177 O O . SER A 1 155 ? 2.324 -6.764 -8.933 1.00 89.62 155 SER A O 1
ATOM 1179 N N . ARG A 1 156 ? 0.080 -6.753 -8.908 1.00 87.88 156 ARG A N 1
ATOM 1180 C CA . ARG A 1 156 ? -0.079 -7.286 -10.272 1.00 87.88 156 ARG A CA 1
ATOM 1181 C C . ARG A 1 156 ? 0.407 -6.312 -11.342 1.00 87.88 156 ARG A C 1
ATOM 1183 O O . ARG A 1 156 ? 1.044 -6.748 -12.293 1.00 87.88 156 ARG A O 1
ATOM 1190 N N . ILE A 1 157 ? 0.143 -5.012 -11.187 1.00 89.44 157 ILE A N 1
ATOM 1191 C CA . ILE A 1 157 ? 0.646 -3.985 -12.114 1.00 89.44 157 ILE A CA 1
ATOM 1192 C C . ILE A 1 157 ? 2.179 -3.966 -12.091 1.00 89.44 157 ILE A C 1
ATOM 1194 O O . ILE A 1 157 ? 2.810 -4.041 -13.141 1.00 89.44 157 ILE A O 1
ATOM 1198 N N . LEU A 1 158 ? 2.785 -3.975 -10.899 1.00 89.00 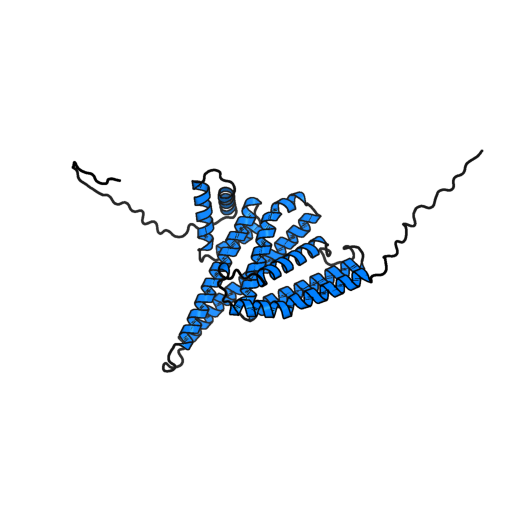158 LEU A N 1
ATOM 1199 C CA . LEU A 1 158 ? 4.240 -4.062 -10.747 1.00 89.00 158 LEU A CA 1
ATOM 1200 C C . LEU A 1 158 ? 4.816 -5.323 -11.410 1.00 89.00 158 LEU A C 1
ATOM 1202 O O . LEU A 1 158 ? 5.830 -5.241 -12.101 1.00 89.00 158 LEU A O 1
ATOM 1206 N N . GLN A 1 159 ? 4.163 -6.478 -11.247 1.00 86.06 159 GLN A N 1
ATOM 1207 C CA . GLN A 1 159 ? 4.561 -7.722 -11.916 1.00 86.06 159 GLN A CA 1
ATOM 1208 C C . GLN A 1 159 ? 4.466 -7.609 -13.444 1.00 86.06 159 GLN A C 1
ATOM 1210 O O . GLN A 1 159 ? 5.390 -8.021 -14.142 1.00 86.06 159 GLN A O 1
ATOM 1215 N N . ALA A 1 160 ? 3.395 -7.011 -13.973 1.00 85.19 160 ALA A N 1
ATOM 1216 C CA . ALA A 1 160 ? 3.248 -6.772 -15.407 1.00 85.19 160 ALA A CA 1
ATOM 1217 C C . ALA A 1 160 ? 4.352 -5.847 -15.948 1.00 85.19 160 ALA A C 1
ATOM 1219 O O . ALA A 1 160 ? 4.921 -6.118 -17.004 1.00 85.19 160 ALA A O 1
ATOM 1220 N N . HIS A 1 161 ? 4.716 -4.799 -15.203 1.00 86.75 161 HIS A N 1
ATOM 1221 C CA . HIS A 1 161 ? 5.822 -3.915 -15.570 1.00 86.75 161 HIS A CA 1
ATOM 1222 C C . HIS A 1 161 ? 7.177 -4.630 -15.507 1.00 86.75 161 HIS A C 1
ATOM 1224 O O . HIS A 1 161 ? 7.999 -4.436 -16.398 1.00 86.75 161 HIS A O 1
ATOM 1230 N N . ALA A 1 162 ? 7.408 -5.504 -14.519 1.00 83.88 162 ALA A N 1
ATOM 1231 C CA . ALA A 1 162 ? 8.617 -6.330 -14.457 1.00 83.88 162 ALA A CA 1
ATOM 1232 C C . ALA A 1 162 ? 8.759 -7.253 -15.676 1.00 83.88 162 ALA A C 1
ATOM 1234 O O . ALA A 1 162 ? 9.849 -7.348 -16.232 1.00 83.88 162 ALA A O 1
ATOM 1235 N N . LEU A 1 163 ? 7.667 -7.865 -16.142 1.00 83.50 163 LEU A N 1
ATOM 1236 C CA . LEU A 1 163 ? 7.674 -8.630 -17.394 1.00 83.50 163 LEU A CA 1
ATOM 1237 C C . LEU A 1 163 ? 7.949 -7.725 -18.604 1.00 83.50 163 LEU A C 1
ATOM 1239 O O . LEU A 1 163 ? 8.721 -8.091 -19.489 1.00 83.50 163 LEU A O 1
ATOM 1243 N N . LEU A 1 164 ? 7.386 -6.511 -18.620 1.00 85.25 164 LEU A N 1
ATOM 1244 C CA . LEU A 1 164 ? 7.645 -5.540 -19.682 1.00 85.25 164 LEU A CA 1
ATOM 1245 C C . LEU A 1 164 ? 9.124 -5.136 -19.755 1.00 85.25 164 LEU A C 1
ATOM 1247 O O . LEU A 1 164 ? 9.624 -4.929 -20.855 1.00 85.25 164 LEU A O 1
ATOM 1251 N N . TYR A 1 165 ? 9.853 -5.065 -18.636 1.00 83.56 165 TYR A N 1
ATOM 1252 C CA . TYR A 1 165 ? 11.300 -4.800 -18.658 1.00 83.56 165 TYR A CA 1
ATOM 1253 C C . TYR A 1 165 ? 12.098 -5.857 -19.423 1.00 83.56 165 TYR A C 1
ATOM 1255 O O . TYR A 1 165 ? 13.146 -5.529 -19.977 1.00 83.56 165 TYR A O 1
ATOM 1263 N N . GLU A 1 166 ? 11.622 -7.100 -19.465 1.00 80.94 166 GLU A N 1
ATOM 1264 C CA . GLU A 1 166 ? 12.286 -8.177 -20.202 1.00 80.94 166 GLU A CA 1
ATOM 1265 C C . GLU A 1 166 ? 12.015 -8.086 -21.700 1.00 80.94 166 GLU A C 1
ATOM 1267 O O . GLU A 1 166 ? 12.908 -8.330 -22.509 1.00 80.94 166 GLU A O 1
ATOM 1272 N N . THR A 1 167 ? 10.793 -7.705 -22.078 1.00 84.31 167 THR A N 1
ATOM 1273 C CA . THR A 1 167 ? 10.368 -7.672 -23.483 1.00 84.31 167 THR A CA 1
ATOM 1274 C C . THR A 1 167 ? 10.596 -6.320 -24.163 1.00 84.31 167 THR A C 1
ATOM 1276 O O . THR A 1 167 ? 10.822 -6.270 -25.368 1.00 84.31 167 THR A O 1
ATOM 1279 N N . ASN A 1 168 ? 10.511 -5.213 -23.419 1.00 88.56 168 ASN A N 1
ATOM 1280 C CA . ASN A 1 168 ? 10.623 -3.839 -23.915 1.00 88.56 168 ASN A CA 1
ATOM 1281 C C . ASN A 1 168 ? 11.137 -2.872 -22.818 1.00 88.56 168 ASN A C 1
ATOM 1283 O O . ASN A 1 168 ? 10.364 -2.108 -22.227 1.00 88.56 168 ASN A O 1
ATOM 1287 N N . PRO A 1 169 ? 12.456 -2.847 -22.552 1.00 86.06 169 PRO A N 1
ATOM 1288 C CA . PRO A 1 169 ? 13.034 -2.057 -21.462 1.00 86.06 169 PRO A CA 1
ATOM 1289 C C . PRO A 1 169 ? 12.900 -0.538 -21.649 1.00 86.06 169 PRO A C 1
ATOM 1291 O O . PRO A 1 169 ? 12.905 0.196 -20.661 1.00 86.06 169 PRO A O 1
ATOM 1294 N N . LEU A 1 170 ? 12.782 -0.051 -22.892 1.00 88.88 170 LEU A N 1
ATOM 1295 C CA . LEU A 1 170 ? 12.617 1.379 -23.177 1.00 88.88 170 LEU A CA 1
ATOM 1296 C C . LEU A 1 170 ? 11.244 1.875 -22.727 1.00 88.88 170 LEU A C 1
ATOM 1298 O O . LEU A 1 170 ? 11.163 2.885 -22.038 1.00 88.88 170 LEU A O 1
ATOM 1302 N N . GLN A 1 171 ? 10.189 1.129 -23.052 1.00 87.88 171 GLN A N 1
ATOM 1303 C CA . GLN A 1 171 ? 8.840 1.440 -22.587 1.00 87.88 171 GLN A CA 1
ATOM 1304 C C . GLN A 1 171 ? 8.723 1.234 -21.072 1.00 87.88 171 GLN A C 1
ATOM 1306 O O . GLN A 1 171 ? 8.169 2.069 -20.366 1.00 87.88 171 GLN A O 1
ATOM 1311 N N . ALA A 1 172 ? 9.316 0.161 -20.540 1.00 85.50 172 ALA A N 1
ATOM 1312 C CA . ALA A 1 172 ? 9.307 -0.106 -19.105 1.00 85.50 172 ALA A CA 1
ATOM 1313 C C . ALA A 1 172 ? 9.951 1.030 -18.283 1.00 85.50 172 ALA A C 1
ATOM 1315 O O . ALA A 1 172 ? 9.483 1.383 -17.198 1.00 85.50 172 ALA A O 1
ATOM 1316 N N . ALA A 1 173 ? 11.000 1.659 -18.828 1.00 87.62 173 ALA A N 1
ATOM 1317 C CA . ALA A 1 173 ? 11.708 2.765 -18.196 1.00 87.62 173 ALA A CA 1
ATOM 1318 C C . ALA A 1 173 ? 10.827 3.992 -17.902 1.00 87.62 173 ALA A C 1
ATOM 1320 O O . ALA A 1 173 ? 11.170 4.753 -16.986 1.00 87.62 173 ALA A O 1
ATOM 1321 N N . GLU A 1 174 ? 9.728 4.172 -18.639 1.00 89.25 174 GLU A N 1
ATOM 1322 C CA . GLU A 1 174 ? 8.748 5.246 -18.446 1.00 89.25 174 GLU A CA 1
ATOM 1323 C C . GLU A 1 174 ? 7.961 5.071 -17.136 1.00 89.25 174 GLU A C 1
ATOM 1325 O O . GLU A 1 174 ? 7.615 6.054 -16.481 1.00 89.25 174 GLU A O 1
ATOM 1330 N N . PHE A 1 175 ? 7.772 3.827 -16.679 1.00 89.69 175 PHE A N 1
ATOM 1331 C CA . PHE A 1 175 ? 7.009 3.506 -15.469 1.00 89.69 175 PHE A CA 1
ATOM 1332 C C . PHE A 1 175 ? 7.832 3.564 -14.177 1.00 89.69 175 PHE A C 1
ATOM 1334 O O . PHE A 1 175 ? 7.258 3.570 -13.092 1.00 89.69 175 PHE A O 1
ATOM 1341 N N . ARG A 1 176 ? 9.167 3.700 -14.248 1.00 89.81 176 ARG A N 1
ATOM 1342 C CA . ARG A 1 176 ? 10.076 3.636 -13.076 1.00 89.81 176 ARG A CA 1
ATOM 1343 C C . ARG A 1 176 ? 9.648 4.485 -11.887 1.00 89.81 176 ARG A C 1
ATOM 1345 O O . ARG A 1 176 ? 9.798 4.070 -10.737 1.00 89.81 176 ARG A O 1
ATOM 1352 N N . VAL A 1 177 ? 9.195 5.709 -12.147 1.00 91.69 177 VAL A N 1
ATOM 1353 C CA . VAL A 1 177 ? 8.793 6.635 -11.082 1.00 91.69 177 VAL A CA 1
ATOM 1354 C C . VAL A 1 177 ? 7.477 6.177 -10.456 1.00 91.69 177 VAL A C 1
ATOM 1356 O O . VAL A 1 177 ? 7.364 6.165 -9.230 1.00 91.69 177 VAL A O 1
ATOM 1359 N N . ALA A 1 178 ? 6.517 5.751 -11.279 1.00 93.06 178 ALA A N 1
ATOM 1360 C CA . ALA A 1 178 ? 5.250 5.197 -10.819 1.00 93.06 178 ALA A C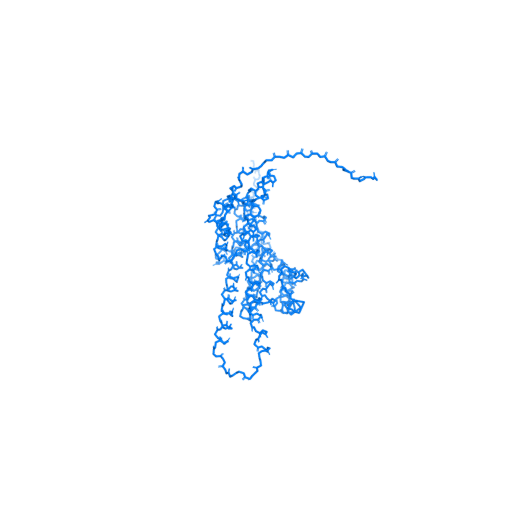A 1
ATOM 1361 C C . ALA A 1 178 ? 5.462 3.902 -10.021 1.00 93.06 178 ALA A C 1
ATOM 1363 O O . ALA A 1 178 ? 4.920 3.786 -8.926 1.00 93.06 178 ALA A O 1
ATOM 1364 N N . ASP A 1 179 ? 6.325 2.998 -10.491 1.00 92.75 179 ASP A N 1
ATOM 1365 C CA . ASP A 1 179 ? 6.654 1.737 -9.815 1.00 92.75 179 ASP A CA 1
ATOM 1366 C C . ASP A 1 179 ? 7.223 1.979 -8.419 1.00 92.75 179 ASP A C 1
ATOM 1368 O O . ASP A 1 179 ? 6.798 1.359 -7.445 1.00 92.75 179 ASP A O 1
ATOM 1372 N N . ARG A 1 180 ? 8.147 2.940 -8.284 1.00 93.06 180 ARG A N 1
ATOM 1373 C CA . ARG A 1 180 ? 8.694 3.331 -6.976 1.00 93.06 180 ARG A CA 1
ATOM 1374 C C . ARG A 1 180 ? 7.617 3.882 -6.048 1.00 93.06 180 ARG A C 1
ATOM 1376 O O . ARG A 1 180 ? 7.572 3.497 -4.881 1.00 93.06 180 ARG A O 1
ATOM 1383 N N . GLN A 1 181 ? 6.742 4.756 -6.552 1.00 95.06 181 GLN A N 1
ATOM 1384 C CA . GLN A 1 181 ? 5.621 5.263 -5.757 1.00 95.06 181 GLN A CA 1
ATOM 1385 C C . GLN A 1 181 ? 4.658 4.138 -5.364 1.00 95.06 181 GLN A C 1
ATOM 1387 O O . GLN A 1 181 ? 4.137 4.147 -4.251 1.00 95.06 181 GLN A O 1
ATOM 1392 N N . MET A 1 182 ? 4.437 3.165 -6.248 1.00 95.31 182 MET A N 1
ATOM 1393 C CA . MET A 1 182 ? 3.513 2.055 -6.034 1.00 95.31 182 MET A CA 1
ATOM 1394 C C . MET A 1 182 ? 4.063 1.051 -5.023 1.00 95.31 182 MET A C 1
ATOM 1396 O O . MET A 1 182 ? 3.340 0.673 -4.107 1.00 95.31 182 MET A O 1
ATOM 1400 N N . MET A 1 183 ? 5.350 0.698 -5.106 1.00 94.69 183 MET A N 1
ATOM 1401 C CA . MET A 1 183 ? 6.031 -0.104 -4.083 1.00 94.69 183 MET A CA 1
ATOM 1402 C C . MET A 1 183 ? 5.947 0.563 -2.708 1.00 94.69 183 MET A C 1
ATOM 1404 O O . MET A 1 183 ? 5.596 -0.089 -1.725 1.00 94.69 183 MET A O 1
ATOM 1408 N N . TYR A 1 184 ? 6.191 1.876 -2.640 1.00 94.94 184 TYR A N 1
ATOM 1409 C CA . TYR A 1 184 ? 6.073 2.624 -1.391 1.00 94.94 184 TYR A CA 1
ATOM 1410 C C . TYR A 1 184 ? 4.628 2.673 -0.867 1.00 94.94 184 TYR A C 1
ATOM 1412 O O . TYR A 1 184 ? 4.387 2.483 0.325 1.00 94.94 184 TYR A O 1
ATOM 1420 N N . ALA A 1 185 ? 3.642 2.881 -1.747 1.00 96.25 185 ALA A N 1
ATOM 1421 C CA . ALA A 1 185 ? 2.230 2.848 -1.377 1.00 96.25 185 ALA A CA 1
ATOM 1422 C C . ALA A 1 185 ? 1.827 1.473 -0.825 1.00 96.25 185 ALA A C 1
ATOM 1424 O O . ALA A 1 185 ? 1.205 1.409 0.233 1.00 96.25 185 ALA A O 1
ATOM 1425 N N . VAL A 1 186 ? 2.234 0.382 -1.482 1.00 96.31 186 VAL A N 1
ATOM 1426 C CA . VAL A 1 186 ? 2.018 -0.989 -1.000 1.00 96.31 186 VAL A CA 1
ATOM 1427 C C . VAL A 1 186 ? 2.623 -1.174 0.392 1.00 96.31 186 VAL A C 1
ATOM 1429 O O . VAL A 1 186 ? 1.917 -1.622 1.294 1.00 96.31 186 VAL A O 1
ATOM 1432 N N . ALA A 1 187 ? 3.877 -0.767 0.606 1.00 96.56 187 ALA A N 1
ATOM 1433 C CA . ALA A 1 187 ? 4.545 -0.881 1.903 1.00 96.56 187 ALA A CA 1
ATOM 1434 C C . ALA A 1 187 ? 3.786 -0.156 3.031 1.00 96.56 187 ALA A C 1
ATOM 1436 O O . ALA A 1 187 ? 3.541 -0.733 4.095 1.00 96.56 187 ALA A O 1
ATOM 1437 N N . LEU A 1 188 ? 3.336 1.077 2.778 1.00 96.50 188 LEU A N 1
ATOM 1438 C CA . LEU A 1 188 ? 2.546 1.855 3.735 1.00 96.50 188 LEU A CA 1
ATOM 1439 C C . LEU A 1 188 ? 1.185 1.220 4.039 1.00 96.50 188 LEU A C 1
ATOM 1441 O O . LEU A 1 188 ? 0.789 1.147 5.204 1.00 96.50 188 LEU A O 1
ATOM 1445 N N . LEU A 1 189 ? 0.464 0.766 3.010 1.00 96.81 189 LEU A N 1
ATOM 1446 C CA . LEU A 1 189 ? -0.854 0.146 3.169 1.00 96.81 189 LEU A CA 1
ATOM 1447 C C . LEU A 1 189 ? -0.757 -1.183 3.929 1.00 96.81 189 LEU A C 1
ATOM 1449 O O . LEU A 1 189 ? -1.571 -1.438 4.818 1.00 96.81 189 LEU A O 1
ATOM 1453 N N . VAL A 1 190 ? 0.269 -1.992 3.642 1.00 97.38 190 VAL A N 1
ATOM 1454 C CA . VAL A 1 190 ? 0.558 -3.230 4.379 1.00 97.38 190 VAL A CA 1
ATOM 1455 C C . VAL A 1 190 ? 0.839 -2.918 5.847 1.00 97.38 190 VAL A C 1
ATOM 1457 O O . VAL A 1 190 ? 0.183 -3.488 6.716 1.00 97.38 190 VAL A O 1
ATOM 1460 N N . LYS A 1 191 ? 1.735 -1.969 6.153 1.00 97.25 191 LYS A N 1
ATOM 1461 C CA . LYS A 1 191 ? 2.013 -1.573 7.543 1.00 97.25 191 LYS A CA 1
ATOM 1462 C C . LYS A 1 191 ? 0.760 -1.072 8.259 1.00 97.25 191 LYS A C 1
ATOM 1464 O O . LYS A 1 191 ? 0.510 -1.486 9.390 1.00 97.25 191 LYS A O 1
ATOM 1469 N N . LYS A 1 192 ? -0.046 -0.215 7.617 1.00 97.25 192 LYS A N 1
ATOM 1470 C CA . LYS A 1 192 ? -1.312 0.267 8.195 1.00 97.25 192 LYS A CA 1
ATOM 1471 C C . LYS A 1 192 ? -2.224 -0.899 8.564 1.00 97.25 192 LYS A C 1
ATOM 1473 O O . LYS A 1 192 ? -2.714 -0.952 9.694 1.00 97.25 192 LYS A O 1
ATOM 1478 N N . GLY A 1 193 ? -2.426 -1.834 7.639 1.00 96.94 193 GLY A N 1
ATOM 1479 C CA . GLY A 1 193 ? -3.294 -2.985 7.859 1.00 96.94 193 GLY A CA 1
ATOM 1480 C C . GLY A 1 193 ? -2.776 -3.933 8.933 1.00 96.94 193 GLY A C 1
ATOM 1481 O O . GLY A 1 193 ? -3.538 -4.331 9.809 1.00 96.94 193 GLY A O 1
ATOM 1482 N N . LEU A 1 194 ? -1.476 -4.228 8.944 1.00 97.31 194 LEU A N 1
ATOM 1483 C CA . LEU A 1 194 ? -0.865 -5.082 9.964 1.00 97.31 194 LEU A CA 1
ATOM 1484 C C . LEU A 1 194 ? -0.880 -4.449 11.363 1.00 97.31 194 LEU A C 1
ATOM 1486 O O . LEU A 1 194 ? -1.060 -5.158 12.354 1.00 97.31 194 LEU A O 1
ATOM 1490 N N . ALA A 1 195 ? -0.731 -3.127 11.462 1.00 96.31 195 ALA A N 1
ATOM 1491 C CA . ALA A 1 195 ? -0.710 -2.429 12.744 1.00 96.31 195 ALA A CA 1
ATOM 1492 C C . ALA A 1 195 ? -2.116 -2.175 13.300 1.00 96.31 195 ALA A C 1
ATOM 1494 O O . ALA A 1 195 ? -2.400 -2.488 14.459 1.00 96.31 195 ALA A O 1
ATOM 1495 N N . SER A 1 196 ? -3.015 -1.659 12.464 1.00 95.12 196 SER A N 1
ATOM 1496 C CA . SER A 1 196 ? -4.308 -1.114 12.900 1.00 95.12 196 SER A CA 1
ATOM 1497 C C . SER A 1 196 ? -5.546 -1.780 12.308 1.00 95.12 196 SER A C 1
ATOM 1499 O O . SER A 1 196 ? -6.646 -1.458 12.739 1.00 95.12 196 SER A O 1
ATOM 1501 N N . GLY A 1 197 ? -5.388 -2.710 11.364 1.00 95.25 197 GLY A N 1
ATOM 1502 C CA . GLY A 1 197 ? -6.530 -3.379 10.748 1.00 95.25 197 GLY A CA 1
ATOM 1503 C C . GLY A 1 197 ? -7.302 -4.289 11.703 1.00 95.25 197 GLY A C 1
ATOM 1504 O O . GLY A 1 197 ? -6.811 -4.686 12.768 1.00 95.25 197 GLY A O 1
ATOM 1505 N N . LEU A 1 198 ? -8.500 -4.693 11.296 1.00 95.38 198 LEU A N 1
ATOM 1506 C CA . LEU A 1 198 ? -9.237 -5.756 11.970 1.00 95.38 198 LEU A CA 1
ATOM 1507 C C . LEU A 1 198 ? -8.445 -7.073 11.941 1.00 95.38 198 LEU A C 1
ATOM 1509 O O . LEU A 1 198 ? -7.560 -7.293 11.109 1.00 95.38 198 LEU A O 1
ATOM 1513 N N . LYS A 1 199 ? -8.770 -7.991 12.858 1.00 95.44 199 LYS A N 1
ATOM 1514 C CA . LYS A 1 199 ? -8.083 -9.291 12.967 1.00 95.44 199 LYS A CA 1
ATOM 1515 C C . LYS A 1 199 ? -8.100 -10.074 11.645 1.00 95.44 199 LYS A C 1
ATOM 1517 O O . LYS A 1 199 ? -7.080 -10.655 11.283 1.00 95.44 199 LYS A O 1
ATOM 1522 N N . SER A 1 200 ? -9.226 -10.066 10.930 1.00 95.06 200 SER A N 1
ATOM 1523 C CA . SER A 1 200 ? -9.387 -10.704 9.614 1.00 95.06 200 SER A CA 1
ATOM 1524 C C . SER A 1 200 ? -8.443 -10.104 8.568 1.00 95.06 200 SER A C 1
ATOM 1526 O O . SER A 1 200 ? -7.756 -10.838 7.854 1.00 95.06 200 SER A O 1
ATOM 1528 N N . THR A 1 201 ? -8.343 -8.777 8.524 1.00 96.56 201 THR A N 1
ATOM 1529 C CA . THR A 1 201 ? -7.444 -8.040 7.627 1.00 96.56 201 THR A CA 1
ATOM 1530 C C . THR A 1 201 ? -5.981 -8.333 7.930 1.00 96.56 201 THR A C 1
ATOM 1532 O O . THR A 1 201 ? -5.219 -8.647 7.016 1.00 96.56 201 THR A O 1
ATOM 1535 N N . LYS A 1 202 ? -5.588 -8.299 9.211 1.00 97.19 202 LYS A N 1
ATOM 1536 C CA . LYS A 1 202 ? -4.228 -8.648 9.648 1.00 97.19 202 LYS A CA 1
ATOM 1537 C C . LYS A 1 202 ? -3.847 -10.052 9.194 1.00 97.19 202 LYS A C 1
ATOM 1539 O O . LYS A 1 202 ? -2.786 -10.229 8.604 1.00 97.19 202 LYS A O 1
ATOM 1544 N N . GLU A 1 203 ? -4.720 -11.031 9.423 1.00 96.75 203 GLU A N 1
ATOM 1545 C CA . GLU A 1 203 ? -4.453 -12.416 9.032 1.00 96.75 203 GLU A CA 1
ATOM 1546 C C . GLU A 1 203 ? -4.368 -12.577 7.513 1.00 96.75 203 GLU A C 1
ATOM 1548 O O . GLU A 1 203 ? -3.452 -13.219 7.012 1.00 96.75 203 GLU A O 1
ATOM 1553 N N . THR A 1 204 ? -5.252 -11.912 6.767 1.00 96.62 204 THR A N 1
ATOM 1554 C CA . THR A 1 204 ? -5.220 -11.923 5.299 1.00 96.62 204 THR A CA 1
ATOM 1555 C C . THR A 1 204 ? -3.919 -11.334 4.752 1.00 96.62 204 THR A C 1
ATOM 1557 O O . THR A 1 204 ? -3.347 -11.871 3.803 1.00 96.62 204 THR A O 1
ATOM 1560 N N . LEU A 1 205 ? -3.434 -10.238 5.341 1.00 96.75 205 LEU A N 1
ATOM 1561 C CA . LEU A 1 205 ? -2.171 -9.614 4.952 1.00 96.75 205 LEU A CA 1
ATOM 1562 C C . LEU A 1 205 ? -0.970 -10.486 5.327 1.00 96.75 205 LEU A C 1
ATOM 1564 O O . LEU A 1 205 ? -0.074 -10.649 4.505 1.00 96.75 205 LEU A O 1
ATOM 1568 N N . PHE A 1 206 ? -0.958 -11.096 6.516 1.00 96.19 206 PHE A N 1
ATOM 1569 C CA . PHE A 1 206 ? 0.093 -12.048 6.874 1.00 96.19 206 PHE A CA 1
ATOM 1570 C C . PHE A 1 206 ? 0.108 -13.254 5.939 1.00 96.19 206 PHE A C 1
ATOM 1572 O O . PHE A 1 206 ? 1.172 -13.601 5.439 1.00 96.19 206 PHE A O 1
ATOM 1579 N N . GLN A 1 207 ? -1.049 -13.847 5.639 1.00 94.38 207 GLN A N 1
ATOM 1580 C CA . GLN A 1 207 ? -1.126 -14.972 4.713 1.00 94.38 207 GLN A CA 1
ATOM 1581 C C . GLN A 1 207 ? -0.654 -14.579 3.311 1.00 94.38 207 GLN A C 1
ATOM 1583 O O . GLN A 1 207 ? 0.034 -15.360 2.661 1.00 94.38 207 GLN A O 1
ATOM 1588 N N . MET A 1 208 ? -0.968 -13.362 2.853 1.00 91.38 208 MET A N 1
ATOM 1589 C CA . MET A 1 208 ? -0.456 -12.839 1.586 1.00 91.38 208 MET A CA 1
ATOM 1590 C C . MET A 1 208 ? 1.074 -12.755 1.590 1.00 91.38 208 MET A C 1
ATOM 1592 O O . MET A 1 208 ? 1.700 -13.220 0.646 1.00 91.38 208 MET A O 1
ATOM 1596 N N . LEU A 1 209 ? 1.676 -12.207 2.650 1.00 91.50 209 LEU A N 1
ATOM 1597 C CA . LEU A 1 209 ? 3.132 -12.086 2.772 1.00 91.50 209 LEU A CA 1
ATOM 1598 C C . LEU A 1 209 ? 3.828 -13.447 2.883 1.00 91.50 209 LEU A C 1
ATOM 1600 O O . LEU A 1 209 ? 4.885 -13.633 2.292 1.00 91.50 209 LEU A O 1
ATOM 1604 N N . ILE A 1 210 ? 3.233 -14.391 3.613 1.00 89.56 210 ILE A N 1
ATOM 1605 C CA . ILE A 1 210 ? 3.753 -15.757 3.752 1.00 89.56 210 ILE A CA 1
ATOM 1606 C C . ILE A 1 210 ? 3.684 -16.485 2.409 1.00 89.56 210 ILE A C 1
ATOM 1608 O O . ILE A 1 210 ? 4.696 -17.008 1.960 1.00 89.56 210 ILE A O 1
ATOM 1612 N N . SER A 1 211 ? 2.537 -16.443 1.725 1.00 84.88 211 SER A N 1
ATOM 1613 C CA . SER A 1 211 ? 2.386 -17.075 0.402 1.00 84.88 211 SER A CA 1
ATOM 1614 C C . SER A 1 211 ? 3.376 -16.474 -0.601 1.00 84.88 211 SER A C 1
ATOM 1616 O O . SER A 1 211 ? 4.014 -17.188 -1.365 1.00 84.88 211 SER A O 1
ATOM 1618 N N . PHE A 1 212 ? 3.575 -15.154 -0.540 1.00 80.94 212 PHE A N 1
ATOM 1619 C CA . PHE A 1 212 ? 4.561 -14.465 -1.365 1.00 80.94 212 PHE A CA 1
ATOM 1620 C C . PHE A 1 212 ? 6.000 -14.904 -1.064 1.00 80.94 212 PHE A C 1
ATOM 1622 O O . PHE A 1 212 ? 6.800 -15.082 -1.980 1.00 80.94 212 PHE A O 1
ATOM 1629 N N . LEU A 1 213 ? 6.336 -15.111 0.212 1.00 81.31 213 LEU A N 1
ATOM 1630 C CA . LEU A 1 213 ? 7.637 -15.627 0.630 1.00 81.31 213 LEU A CA 1
ATOM 1631 C C . LEU A 1 213 ? 7.868 -17.067 0.146 1.00 81.31 213 LEU A C 1
ATOM 1633 O O . LEU A 1 213 ? 8.960 -17.394 -0.316 1.00 81.31 213 LEU A O 1
ATOM 1637 N N . GLU A 1 214 ? 6.849 -17.920 0.237 1.00 82.06 214 GLU A N 1
ATOM 1638 C CA . GLU A 1 214 ? 6.893 -19.308 -0.235 1.00 82.06 214 GLU A CA 1
ATOM 1639 C C . GLU A 1 214 ? 7.084 -19.382 -1.755 1.00 82.06 214 GLU A C 1
ATOM 1641 O O . GLU A 1 214 ? 7.933 -20.135 -2.240 1.00 82.06 214 GLU A O 1
ATOM 1646 N N . GLU A 1 215 ? 6.353 -18.558 -2.510 1.00 77.50 215 GLU A N 1
ATOM 1647 C CA . GLU A 1 215 ? 6.522 -18.421 -3.960 1.00 77.50 215 GLU A CA 1
ATOM 1648 C C . GLU A 1 215 ? 7.937 -17.949 -4.310 1.00 77.50 215 GLU A C 1
ATOM 1650 O O . GLU A 1 215 ? 8.589 -18.541 -5.171 1.00 77.50 215 GLU A O 1
ATOM 1655 N N . LEU A 1 216 ? 8.446 -16.937 -3.601 1.00 75.12 216 LEU A N 1
ATOM 1656 C CA . LEU A 1 216 ? 9.806 -16.425 -3.768 1.00 75.12 216 LEU A CA 1
ATOM 1657 C C . LEU A 1 216 ? 10.880 -17.480 -3.513 1.00 75.12 216 LEU A C 1
ATOM 165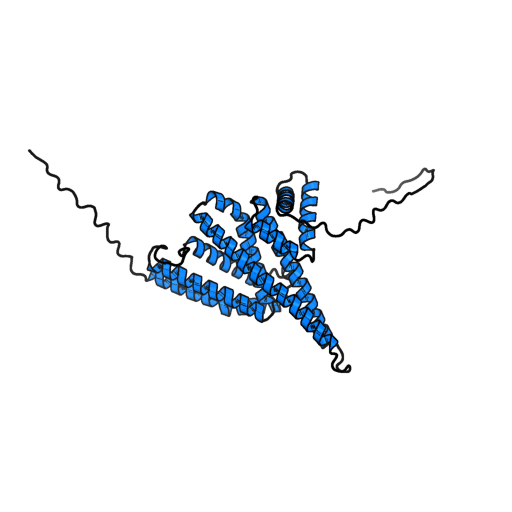9 O O . LEU A 1 216 ? 11.845 -17.592 -4.270 1.00 75.12 216 LEU A O 1
ATOM 1663 N N . TYR A 1 217 ? 10.715 -18.257 -2.448 1.00 76.88 217 TYR A N 1
ATOM 1664 C CA . TYR A 1 217 ? 11.613 -19.351 -2.109 1.00 76.88 217 TYR A CA 1
ATOM 1665 C C . TYR A 1 217 ? 11.601 -20.428 -3.197 1.00 76.88 217 TYR A C 1
ATOM 1667 O O . TYR A 1 217 ? 12.657 -20.822 -3.697 1.00 76.88 217 TYR A O 1
ATOM 1675 N N . SER A 1 218 ? 10.407 -20.872 -3.595 1.00 78.06 218 SER A N 1
ATOM 1676 C CA . SER A 1 218 ? 10.222 -21.885 -4.636 1.00 78.06 218 SER A CA 1
ATOM 1677 C C . SER A 1 218 ? 10.862 -21.447 -5.955 1.00 78.06 218 SER A C 1
ATOM 1679 O O . SER A 1 218 ? 11.600 -22.208 -6.588 1.00 78.06 218 SER A O 1
ATOM 1681 N N . LEU A 1 219 ? 10.660 -20.179 -6.314 1.00 72.31 219 LEU A N 1
ATOM 1682 C CA . LEU A 1 219 ? 11.262 -19.512 -7.459 1.00 72.31 219 LEU A CA 1
ATOM 1683 C C . LEU A 1 219 ? 12.796 -19.515 -7.389 1.00 72.31 219 LEU A C 1
ATOM 1685 O O . LEU A 1 219 ? 13.464 -19.948 -8.331 1.00 72.31 219 LEU A O 1
ATOM 1689 N N . ALA A 1 220 ? 13.364 -19.073 -6.267 1.00 72.81 220 ALA A N 1
ATOM 1690 C CA . ALA A 1 220 ? 14.807 -18.961 -6.096 1.00 72.81 220 ALA A CA 1
ATOM 1691 C C . ALA A 1 220 ? 15.516 -20.326 -6.123 1.00 72.81 220 ALA A C 1
ATOM 1693 O O . ALA A 1 220 ? 16.521 -20.484 -6.818 1.00 72.81 220 ALA A O 1
ATOM 1694 N N . PHE A 1 221 ? 14.973 -21.333 -5.429 1.00 74.25 221 PHE A N 1
ATOM 1695 C CA . PHE A 1 221 ? 15.506 -22.700 -5.458 1.00 74.25 221 PHE A CA 1
ATOM 1696 C C . PHE A 1 221 ? 15.390 -23.338 -6.840 1.00 74.25 221 PHE A C 1
ATOM 1698 O O . PHE A 1 221 ? 16.293 -24.062 -7.261 1.00 74.25 221 PHE A O 1
ATOM 1705 N N . SER A 1 222 ? 14.307 -23.054 -7.561 1.00 72.31 222 SER A N 1
ATOM 1706 C CA . SER A 1 222 ? 14.121 -23.530 -8.929 1.00 72.31 222 SER A CA 1
ATOM 1707 C C . SER A 1 222 ? 15.202 -22.979 -9.854 1.00 72.31 222 SER A C 1
ATOM 1709 O O . SER A 1 222 ? 15.922 -23.767 -10.460 1.00 72.31 222 SER A O 1
ATOM 1711 N N . ILE A 1 223 ? 15.401 -21.653 -9.876 1.00 66.25 223 ILE A N 1
ATOM 1712 C CA . ILE A 1 223 ? 16.457 -20.999 -10.671 1.00 66.25 223 ILE A CA 1
ATOM 1713 C C . ILE A 1 223 ? 17.841 -21.559 -10.310 1.00 66.25 223 ILE A C 1
ATOM 1715 O O . ILE A 1 223 ? 18.638 -21.868 -11.198 1.00 66.25 223 ILE A O 1
ATOM 1719 N N . ALA A 1 224 ? 18.114 -21.734 -9.014 1.00 68.69 224 ALA A N 1
ATOM 1720 C CA . ALA A 1 224 ? 19.386 -22.254 -8.529 1.00 68.69 224 ALA A CA 1
ATOM 1721 C C . ALA A 1 224 ? 19.644 -23.716 -8.949 1.00 68.69 224 ALA A C 1
ATOM 1723 O O . ALA A 1 224 ? 20.789 -24.082 -9.205 1.00 68.69 224 ALA A O 1
ATOM 1724 N N . ARG A 1 225 ? 18.603 -24.559 -9.041 1.00 69.12 225 ARG A N 1
ATOM 1725 C CA . ARG A 1 225 ? 18.729 -25.975 -9.439 1.00 69.12 225 ARG A CA 1
ATOM 1726 C C . ARG A 1 225 ? 18.835 -26.182 -10.944 1.00 69.12 225 ARG A C 1
ATOM 1728 O O . ARG A 1 225 ? 19.569 -27.072 -11.365 1.00 69.12 225 ARG A O 1
ATOM 1735 N N . SER A 1 226 ? 18.086 -25.433 -11.749 1.00 62.03 226 SER A N 1
ATOM 1736 C CA . SER A 1 226 ? 18.037 -25.650 -13.200 1.00 62.03 226 SER A CA 1
ATOM 1737 C C . SER A 1 226 ? 19.096 -24.868 -13.978 1.00 62.03 226 SER A C 1
ATOM 1739 O O . SER A 1 226 ? 19.215 -25.075 -15.183 1.00 62.03 226 SER A O 1
ATOM 1741 N N . GLY A 1 227 ? 19.845 -23.956 -13.338 1.00 53.31 227 GLY A N 1
ATOM 1742 C CA . GLY A 1 227 ? 20.842 -23.097 -14.003 1.00 53.31 227 GLY A CA 1
ATOM 1743 C C . GLY A 1 227 ? 20.256 -22.186 -15.095 1.00 53.31 227 GLY A C 1
ATOM 1744 O O . GLY A 1 227 ? 20.987 -21.481 -15.784 1.00 53.31 227 GLY A O 1
ATOM 1745 N N . SER A 1 228 ? 18.933 -22.217 -15.261 1.00 46.75 228 SER A N 1
ATOM 1746 C CA . SER A 1 228 ? 18.146 -21.517 -16.262 1.00 46.75 228 SER A CA 1
ATOM 1747 C C . SER A 1 228 ? 16.715 -21.367 -15.746 1.00 46.75 228 SER A C 1
ATOM 1749 O O . SER A 1 228 ? 16.110 -22.331 -15.266 1.00 46.75 228 SER A O 1
ATOM 1751 N N . ALA A 1 229 ? 16.159 -20.166 -15.900 1.00 48.09 229 ALA A N 1
ATOM 1752 C CA . ALA A 1 229 ? 14.769 -19.807 -15.606 1.00 48.09 229 ALA A CA 1
ATOM 1753 C C . ALA A 1 229 ? 13.727 -20.539 -16.490 1.00 48.09 229 ALA A C 1
ATOM 1755 O O . ALA A 1 229 ? 12.525 -20.379 -16.306 1.00 48.09 229 ALA A O 1
ATOM 1756 N N . THR A 1 230 ? 14.163 -21.352 -17.460 1.00 41.66 230 THR A N 1
ATOM 1757 C CA . THR A 1 230 ? 13.305 -21.922 -18.515 1.00 41.66 230 THR A CA 1
ATOM 1758 C C . THR A 1 230 ? 12.673 -23.283 -18.197 1.00 41.66 230 THR A C 1
ATOM 1760 O O . THR A 1 230 ? 11.986 -23.837 -19.051 1.00 41.66 230 THR A O 1
ATOM 1763 N N . ALA A 1 231 ? 12.881 -23.854 -17.007 1.00 37.38 231 ALA A N 1
ATOM 1764 C CA . ALA A 1 231 ? 12.499 -25.245 -16.724 1.00 37.38 231 ALA A CA 1
ATOM 1765 C C . ALA A 1 231 ? 11.048 -25.464 -16.234 1.00 37.38 231 ALA A C 1
ATOM 1767 O O . ALA A 1 231 ? 10.712 -26.589 -15.868 1.00 37.38 231 ALA A O 1
ATOM 1768 N N . PHE A 1 232 ? 10.174 -24.448 -16.225 1.00 37.81 232 PHE A N 1
ATOM 1769 C CA . PHE A 1 232 ? 8.823 -24.584 -15.659 1.00 37.81 232 PHE A CA 1
ATOM 1770 C C . PHE A 1 232 ? 7.691 -24.168 -16.604 1.00 37.81 232 PHE A C 1
ATOM 1772 O O . PHE A 1 232 ? 7.690 -23.087 -17.182 1.00 37.81 232 PHE A O 1
ATOM 1779 N N . SER A 1 233 ? 6.679 -25.041 -16.674 1.00 33.47 233 SER A N 1
ATOM 1780 C CA . SER A 1 233 ? 5.396 -24.878 -17.374 1.00 33.47 233 SER A CA 1
ATOM 1781 C C . SER A 1 233 ? 4.347 -24.140 -16.519 1.00 33.47 233 SER A C 1
ATOM 1783 O O . SER A 1 233 ? 3.160 -24.460 -16.568 1.00 33.47 233 SER A O 1
ATOM 1785 N N . LEU A 1 234 ? 4.771 -23.172 -15.704 1.00 38.62 234 LEU A N 1
ATOM 1786 C CA . LEU A 1 234 ? 3.875 -22.155 -15.151 1.00 38.62 234 LEU A CA 1
ATOM 1787 C C . LEU A 1 234 ? 4.034 -20.937 -16.049 1.00 38.62 234 LEU A C 1
ATOM 1789 O O . LEU A 1 234 ? 5.136 -20.423 -16.180 1.00 38.62 234 LEU A O 1
ATOM 1793 N N . ALA A 1 235 ? 2.967 -20.548 -16.741 1.00 38.12 235 ALA A N 1
ATOM 1794 C CA . ALA A 1 235 ? 2.965 -19.364 -17.584 1.00 38.12 235 ALA A CA 1
ATOM 1795 C C . ALA A 1 235 ? 2.508 -18.153 -16.749 1.00 38.12 235 ALA A C 1
ATOM 1797 O O . ALA A 1 235 ? 1.421 -18.220 -16.167 1.00 38.12 235 ALA A O 1
ATOM 1798 N N . PRO A 1 236 ? 3.274 -17.048 -16.716 1.00 50.66 236 PRO A N 1
ATOM 1799 C CA . PRO A 1 236 ? 4.602 -16.875 -17.310 1.00 50.66 236 PRO A CA 1
ATOM 1800 C C . PRO A 1 236 ? 5.711 -17.567 -16.490 1.00 50.66 236 PRO A C 1
ATOM 1802 O O . PRO A 1 236 ? 5.573 -17.688 -15.269 1.00 50.66 236 PRO A O 1
ATOM 1805 N N . PRO A 1 237 ? 6.798 -18.026 -17.147 1.00 49.50 237 PRO A N 1
ATOM 1806 C CA . PRO A 1 237 ? 7.880 -18.729 -16.477 1.00 49.50 237 PRO A CA 1
ATOM 1807 C C . PRO A 1 237 ? 8.519 -17.863 -15.384 1.00 49.50 237 PRO A C 1
ATOM 1809 O O . PRO A 1 237 ? 8.574 -16.642 -15.516 1.00 49.50 237 PRO A O 1
ATOM 1812 N N . PRO A 1 238 ? 9.018 -18.487 -14.308 1.00 54.91 238 PRO A N 1
ATOM 1813 C CA . PRO A 1 238 ? 9.698 -17.811 -13.212 1.00 54.91 238 PRO A CA 1
ATOM 1814 C C . PRO A 1 238 ? 10.899 -16.977 -13.691 1.00 54.91 238 PRO A C 1
ATOM 1816 O O . PRO A 1 238 ? 11.921 -17.547 -14.064 1.00 54.91 238 PRO A O 1
ATOM 1819 N N . THR A 1 239 ? 10.824 -15.642 -13.660 1.00 64.06 239 THR A N 1
ATOM 1820 C CA . THR A 1 239 ? 11.918 -14.789 -14.156 1.00 64.06 239 THR A CA 1
ATOM 1821 C C . THR A 1 239 ? 12.785 -14.206 -13.036 1.00 64.06 239 THR A C 1
ATOM 1823 O O . THR A 1 239 ? 12.314 -13.923 -11.931 1.00 64.06 239 THR A O 1
ATOM 1826 N N . LEU A 1 240 ? 14.079 -13.996 -13.315 1.00 67.81 240 LEU A N 1
ATOM 1827 C CA . LEU A 1 240 ? 15.007 -13.322 -12.390 1.00 67.81 240 LEU A CA 1
ATOM 1828 C C . LEU A 1 240 ? 14.532 -11.906 -12.036 1.00 67.81 240 LEU A C 1
ATOM 1830 O O . LEU A 1 240 ? 14.753 -11.442 -10.917 1.00 67.81 240 LEU A O 1
ATOM 1834 N N . LEU A 1 241 ? 13.866 -11.222 -12.970 1.00 70.56 241 LEU A N 1
ATOM 1835 C CA . LEU A 1 241 ? 13.323 -9.890 -12.735 1.00 70.56 241 LEU A CA 1
ATOM 1836 C C . LEU A 1 241 ? 12.093 -9.925 -11.821 1.00 70.56 241 LEU A C 1
ATOM 1838 O O . LEU A 1 241 ? 11.974 -9.064 -10.951 1.00 70.56 241 LEU A O 1
ATOM 1842 N N . GLY A 1 242 ? 11.230 -10.936 -11.959 1.00 70.06 242 GLY A N 1
ATOM 1843 C CA . GLY A 1 242 ? 10.121 -11.186 -11.037 1.00 70.06 242 GLY A CA 1
ATOM 1844 C C . GLY A 1 242 ? 10.607 -11.484 -9.616 1.00 70.06 242 GLY A C 1
ATOM 1845 O O . GLY A 1 242 ? 10.099 -10.898 -8.660 1.00 70.06 242 GLY A O 1
ATOM 1846 N N . LEU A 1 243 ? 11.658 -12.305 -9.480 1.00 72.88 243 LEU A N 1
ATOM 1847 C CA . LEU A 1 243 ? 12.338 -12.549 -8.200 1.00 72.88 243 LEU A CA 1
ATOM 1848 C C . LEU A 1 243 ? 12.886 -11.244 -7.600 1.00 72.88 243 LEU A C 1
ATOM 1850 O O . LEU A 1 243 ? 12.660 -10.956 -6.426 1.00 72.88 243 LEU A O 1
ATOM 1854 N N . ASN A 1 244 ? 13.572 -10.430 -8.407 1.00 78.62 244 ASN A N 1
ATOM 1855 C CA . ASN A 1 244 ? 14.130 -9.155 -7.959 1.00 78.62 244 ASN A CA 1
ATOM 1856 C C . ASN A 1 244 ? 13.040 -8.164 -7.522 1.00 78.62 244 ASN A C 1
ATOM 1858 O O . ASN A 1 244 ? 13.149 -7.577 -6.448 1.00 78.62 244 ASN A O 1
ATOM 1862 N N . LEU A 1 245 ? 11.966 -8.010 -8.305 1.00 81.19 245 LEU A N 1
ATOM 1863 C CA . LEU A 1 245 ? 10.825 -7.169 -7.939 1.00 81.19 245 LEU A CA 1
ATOM 1864 C C . LEU A 1 245 ? 10.256 -7.592 -6.585 1.00 81.19 245 LEU A C 1
ATOM 1866 O O . LEU A 1 245 ? 10.004 -6.755 -5.721 1.00 81.19 245 LEU A O 1
ATOM 1870 N N . ALA A 1 246 ? 10.064 -8.891 -6.400 1.00 79.56 246 ALA A N 1
ATOM 1871 C CA . ALA A 1 246 ? 9.447 -9.416 -5.205 1.00 79.56 246 ALA A CA 1
ATOM 1872 C C . ALA A 1 246 ? 10.331 -9.237 -3.957 1.00 79.56 246 ALA A C 1
ATOM 1874 O O . ALA A 1 246 ? 9.845 -8.818 -2.901 1.00 79.56 246 ALA A O 1
ATOM 1875 N N . LEU A 1 247 ? 11.650 -9.405 -4.095 1.00 82.31 247 LEU A N 1
ATOM 1876 C CA . LEU A 1 247 ? 12.615 -9.021 -3.061 1.00 82.31 247 LEU A CA 1
ATOM 1877 C C . LEU A 1 247 ? 12.597 -7.510 -2.784 1.00 82.31 247 LEU A C 1
ATOM 1879 O O . LEU A 1 247 ? 12.645 -7.104 -1.620 1.00 82.31 247 LEU A O 1
ATOM 1883 N N . CYS A 1 248 ? 12.486 -6.664 -3.814 1.00 86.69 248 CYS A N 1
ATOM 1884 C CA . CYS A 1 248 ? 12.339 -5.218 -3.643 1.00 86.69 248 CYS A CA 1
ATOM 1885 C C . CYS A 1 248 ? 11.063 -4.868 -2.864 1.00 86.69 248 CYS A C 1
ATOM 1887 O O . CYS A 1 248 ? 11.132 -4.069 -1.932 1.00 86.69 248 CYS A O 1
ATOM 1889 N N . GLN A 1 249 ? 9.925 -5.495 -3.172 1.00 88.56 249 GLN A N 1
ATOM 1890 C CA . GLN A 1 249 ? 8.671 -5.274 -2.447 1.00 88.56 249 GLN A CA 1
ATOM 1891 C C . GLN A 1 249 ? 8.791 -5.667 -0.970 1.00 88.56 249 GLN A C 1
ATOM 1893 O O . GLN A 1 249 ? 8.453 -4.862 -0.102 1.00 88.56 249 GLN A O 1
ATOM 1898 N N . LEU A 1 250 ? 9.329 -6.855 -0.661 1.00 88.25 250 LEU A N 1
ATOM 1899 C CA . LEU A 1 250 ? 9.569 -7.272 0.729 1.00 88.25 250 LEU A CA 1
ATOM 1900 C C . LEU A 1 250 ? 10.547 -6.346 1.452 1.00 88.25 250 LEU A C 1
ATOM 1902 O O . LEU A 1 250 ? 10.376 -6.067 2.640 1.00 88.25 250 LEU A O 1
ATOM 1906 N N . THR A 1 251 ? 11.559 -5.849 0.746 1.00 90.06 251 THR A N 1
ATOM 1907 C CA . THR A 1 251 ? 12.528 -4.901 1.298 1.00 90.06 251 THR A CA 1
ATOM 1908 C C . THR A 1 251 ? 11.853 -3.581 1.661 1.00 90.06 251 THR A C 1
ATOM 1910 O O . THR A 1 251 ? 12.046 -3.091 2.772 1.00 90.06 251 THR A O 1
ATOM 1913 N N . GLU A 1 252 ? 11.035 -3.017 0.772 1.00 93.31 252 GLU A N 1
ATOM 1914 C CA . GLU A 1 252 ? 10.302 -1.774 1.040 1.00 93.31 252 GLU A CA 1
ATOM 1915 C C . GLU A 1 252 ? 9.267 -1.949 2.160 1.00 93.31 252 GLU A C 1
ATOM 1917 O O . GLU A 1 252 ? 9.189 -1.105 3.051 1.00 93.31 252 GLU A O 1
ATOM 1922 N N . ILE A 1 253 ? 8.551 -3.079 2.199 1.00 94.62 253 ILE A N 1
ATOM 1923 C CA . ILE A 1 253 ? 7.652 -3.426 3.312 1.00 94.62 253 ILE A CA 1
ATOM 1924 C C . ILE A 1 253 ? 8.434 -3.508 4.628 1.00 94.62 253 ILE A C 1
ATOM 1926 O O . ILE A 1 253 ? 8.017 -2.925 5.625 1.00 94.62 253 ILE A O 1
ATOM 1930 N N . SER A 1 254 ? 9.587 -4.180 4.638 1.00 93.56 254 SER A N 1
ATOM 1931 C CA . SER A 1 254 ? 10.412 -4.332 5.843 1.00 93.56 254 SER A CA 1
ATOM 1932 C C . SER A 1 254 ? 10.950 -2.987 6.336 1.00 93.56 254 SER A C 1
ATOM 1934 O O . SER A 1 254 ? 10.855 -2.686 7.527 1.00 93.56 254 SER A O 1
ATOM 1936 N N . LYS A 1 255 ? 11.467 -2.147 5.429 1.00 93.69 255 LYS A N 1
ATOM 1937 C CA . LYS A 1 255 ? 11.915 -0.783 5.751 1.00 93.69 255 LYS A CA 1
ATOM 1938 C C . LYS A 1 255 ? 10.784 0.038 6.350 1.00 93.69 255 LYS A C 1
ATOM 1940 O O . LYS A 1 255 ? 10.976 0.690 7.375 1.00 93.69 255 LYS A O 1
ATOM 1945 N N . GLU A 1 256 ? 9.604 -0.015 5.740 1.00 95.94 256 GLU A N 1
ATOM 1946 C CA . GLU A 1 256 ? 8.457 0.731 6.235 1.00 95.94 256 GLU A CA 1
ATOM 1947 C C . GLU A 1 256 ? 8.004 0.194 7.596 1.00 95.94 256 GLU A C 1
ATOM 1949 O O . GLU A 1 256 ? 7.784 0.981 8.509 1.00 95.94 256 GLU A O 1
ATOM 1954 N N . ILE A 1 257 ? 7.949 -1.121 7.817 1.00 94.62 257 ILE A N 1
ATOM 1955 C CA . ILE A 1 257 ? 7.583 -1.692 9.125 1.00 94.62 257 ILE A CA 1
ATOM 1956 C C . ILE A 1 257 ? 8.537 -1.249 10.238 1.00 94.62 257 ILE A C 1
ATOM 1958 O O . ILE A 1 257 ? 8.073 -0.969 11.343 1.00 94.62 257 ILE A O 1
ATOM 1962 N N . VAL A 1 258 ? 9.835 -1.118 9.953 1.00 92.12 258 VAL A N 1
ATOM 1963 C CA . VAL A 1 258 ? 10.837 -0.628 10.917 1.00 92.12 258 VAL A CA 1
ATOM 1964 C C . VAL A 1 258 ? 10.805 0.901 11.075 1.00 92.12 258 VAL A C 1
ATOM 1966 O O . VAL A 1 258 ? 11.229 1.418 12.109 1.00 92.12 258 VAL A O 1
ATOM 1969 N N . SER A 1 259 ? 10.270 1.634 10.095 1.00 92.69 259 SER A N 1
ATOM 1970 C CA . SER A 1 259 ? 10.170 3.096 10.122 1.00 92.69 259 SER A CA 1
ATOM 1971 C C . SER A 1 259 ? 9.333 3.608 11.300 1.00 92.69 259 SER A C 1
ATOM 1973 O O . SER A 1 259 ? 8.210 3.156 11.548 1.00 92.69 259 SER A O 1
ATOM 1975 N N . THR A 1 260 ? 9.849 4.632 11.979 1.00 89.19 260 THR A N 1
ATOM 1976 C CA . THR A 1 260 ? 9.201 5.309 13.113 1.00 89.19 260 THR A CA 1
ATOM 1977 C C . THR A 1 260 ? 8.347 6.511 12.690 1.00 89.19 260 THR A C 1
ATOM 1979 O O . THR A 1 260 ? 7.805 7.223 13.537 1.00 89.19 260 THR A O 1
ATOM 1982 N N . HIS A 1 261 ? 8.169 6.746 11.385 1.00 87.06 261 HIS A N 1
ATOM 1983 C CA . HIS A 1 261 ? 7.290 7.797 10.867 1.00 87.06 261 HIS A CA 1
ATOM 1984 C C . HIS A 1 261 ? 5.811 7.386 10.964 1.00 87.06 261 HIS A C 1
ATOM 1986 O O . HIS A 1 261 ? 5.213 6.900 10.007 1.00 87.06 261 HIS A O 1
ATOM 1992 N N . LEU A 1 262 ? 5.209 7.565 12.144 1.00 85.81 262 LEU A N 1
ATOM 1993 C CA . LEU A 1 262 ? 3.849 7.083 12.438 1.00 85.81 262 LEU A CA 1
ATOM 1994 C C . LEU A 1 262 ? 2.731 8.084 12.115 1.00 85.81 262 LEU A C 1
ATOM 1996 O O . LEU A 1 262 ? 1.577 7.681 11.968 1.00 85.81 262 LEU A O 1
ATOM 2000 N N . SER A 1 263 ? 3.051 9.377 11.995 1.00 83.88 263 SER A N 1
ATOM 2001 C CA . SER A 1 263 ? 2.058 10.459 11.896 1.00 83.88 263 SER A CA 1
ATOM 2002 C C . SER A 1 263 ? 1.147 10.332 10.676 1.00 83.88 263 SER A C 1
ATOM 2004 O O . SER A 1 263 ? -0.064 10.499 10.798 1.00 83.88 263 SER A O 1
ATOM 2006 N N . PHE A 1 264 ? 1.705 9.976 9.516 1.00 85.75 264 PHE A N 1
ATOM 2007 C CA . PHE A 1 264 ? 0.931 9.782 8.288 1.00 85.75 264 PHE A CA 1
ATOM 2008 C C . PHE A 1 264 ? -0.054 8.608 8.389 1.00 85.75 264 PHE A C 1
ATOM 2010 O O . PHE A 1 264 ? -1.155 8.676 7.851 1.00 85.75 264 PHE A O 1
ATOM 2017 N N . LEU A 1 265 ? 0.325 7.545 9.104 1.00 88.44 265 LEU A N 1
ATOM 2018 C CA . LEU A 1 265 ? -0.493 6.341 9.269 1.00 88.44 265 LEU A CA 1
ATOM 2019 C C . LEU A 1 265 ? -1.469 6.437 10.449 1.00 88.44 265 LEU A C 1
ATOM 2021 O O . LEU A 1 265 ? -2.266 5.520 10.643 1.00 88.44 265 LEU A O 1
ATOM 2025 N N . GLN A 1 266 ? -1.398 7.511 11.244 1.00 90.31 266 GLN A N 1
ATOM 2026 C CA . GLN A 1 266 ? -2.172 7.687 12.477 1.00 90.31 266 GLN A CA 1
ATOM 2027 C C . GLN A 1 266 ? -2.085 6.457 13.394 1.00 90.31 266 GLN A C 1
ATOM 2029 O O . GLN A 1 266 ? -3.090 5.962 13.898 1.00 90.31 266 GLN A O 1
ATOM 2034 N N . LEU A 1 267 ? -0.873 5.917 13.552 1.00 91.19 267 LEU A N 1
ATOM 2035 C CA . LEU A 1 267 ? -0.617 4.753 14.399 1.00 91.19 267 LEU A CA 1
ATOM 2036 C C . LEU A 1 267 ? -0.136 5.184 15.778 1.00 91.19 267 LEU A C 1
ATOM 2038 O O . LEU A 1 267 ? 0.682 6.097 15.907 1.00 91.19 267 LEU A O 1
ATOM 2042 N N . THR A 1 268 ? -0.583 4.470 16.806 1.00 92.50 268 THR A N 1
ATOM 2043 C CA . THR A 1 268 ? 0.009 4.588 18.140 1.00 92.50 268 THR A CA 1
ATOM 2044 C C . THR A 1 268 ? 1.356 3.864 18.199 1.00 92.50 268 THR A C 1
ATOM 2046 O O . THR A 1 268 ? 1.612 2.918 17.446 1.00 92.50 268 THR A O 1
ATOM 2049 N N . THR A 1 269 ? 2.220 4.262 19.137 1.00 93.88 269 THR A N 1
ATOM 2050 C CA . THR A 1 269 ? 3.498 3.571 19.382 1.00 93.88 269 THR A CA 1
ATOM 2051 C C . THR A 1 269 ? 3.284 2.089 19.693 1.00 93.88 269 THR A C 1
ATOM 2053 O O . THR A 1 269 ? 4.034 1.249 19.205 1.00 93.88 269 THR A O 1
ATOM 2056 N N . GLN A 1 270 ? 2.231 1.753 20.444 1.00 94.81 270 GLN A N 1
ATOM 2057 C CA . GLN A 1 270 ? 1.917 0.367 20.792 1.00 94.81 270 GLN A CA 1
ATOM 2058 C C . GLN A 1 270 ? 1.526 -0.456 19.556 1.00 94.81 270 GLN A C 1
ATOM 2060 O O . GLN A 1 270 ? 2.099 -1.518 19.329 1.00 94.81 270 GLN A O 1
ATOM 2065 N N . GLN A 1 271 ? 0.635 0.070 18.704 1.00 94.62 271 GLN A N 1
ATOM 2066 C CA . GLN A 1 271 ? 0.265 -0.581 17.439 1.00 94.62 271 GLN A CA 1
ATOM 2067 C C . GLN A 1 271 ? 1.490 -0.841 16.553 1.00 94.62 271 GLN A C 1
ATOM 2069 O O . GLN A 1 271 ? 1.587 -1.894 15.925 1.00 94.62 271 GLN A O 1
ATOM 2074 N N . HIS A 1 272 ? 2.437 0.099 16.512 1.00 95.75 272 HIS A N 1
ATOM 2075 C CA . HIS A 1 272 ? 3.687 -0.072 15.777 1.00 95.75 272 HIS A CA 1
ATOM 2076 C C . HIS A 1 272 ? 4.569 -1.185 16.363 1.00 95.75 272 HIS A C 1
ATOM 2078 O O . HIS A 1 272 ? 5.027 -2.045 15.612 1.00 95.75 272 HIS A O 1
ATOM 2084 N N . VAL A 1 273 ? 4.788 -1.199 17.681 1.00 96.50 273 VAL A N 1
ATOM 2085 C CA . VAL A 1 273 ? 5.620 -2.218 18.346 1.00 96.50 273 VAL A CA 1
ATOM 2086 C C . VAL A 1 273 ? 5.036 -3.618 18.150 1.00 96.50 273 VAL A C 1
ATOM 2088 O O . VAL A 1 273 ? 5.766 -4.538 17.777 1.00 96.50 273 VAL A O 1
ATOM 2091 N N . ASP A 1 274 ? 3.723 -3.772 18.324 1.00 96.44 274 ASP A N 1
ATOM 2092 C CA . ASP A 1 274 ? 3.043 -5.058 18.146 1.00 96.44 274 ASP A CA 1
ATOM 2093 C C . ASP A 1 274 ? 3.101 -5.530 16.689 1.00 96.44 274 ASP A C 1
ATOM 2095 O O . ASP A 1 274 ? 3.405 -6.695 16.420 1.00 96.44 274 ASP A O 1
ATOM 2099 N N . CYS A 1 275 ? 2.884 -4.615 15.737 1.00 96.75 275 CYS A N 1
ATOM 2100 C CA . CYS A 1 275 ? 3.040 -4.883 14.308 1.00 96.75 275 CYS A CA 1
ATOM 2101 C C . CYS A 1 275 ? 4.452 -5.366 13.977 1.00 96.75 275 CYS A C 1
ATOM 2103 O O . CYS A 1 275 ? 4.615 -6.377 13.293 1.00 96.75 275 CYS A O 1
ATOM 2105 N N . LYS A 1 276 ? 5.469 -4.646 14.460 1.00 96.94 276 LYS A N 1
ATOM 2106 C CA . LYS A 1 276 ? 6.876 -4.955 14.208 1.00 96.94 276 LYS A CA 1
ATOM 2107 C C . LYS A 1 276 ? 7.226 -6.339 14.745 1.00 96.94 276 LYS A C 1
ATOM 2109 O O . LYS A 1 276 ? 7.728 -7.162 13.988 1.00 96.94 276 LYS A O 1
ATOM 2114 N N . LYS A 1 277 ? 6.877 -6.635 16.000 1.00 97.19 277 LYS A N 1
ATOM 2115 C CA . LYS A 1 277 ? 7.141 -7.938 16.626 1.00 97.19 277 LYS A CA 1
ATOM 2116 C C . LYS A 1 277 ? 6.456 -9.088 15.881 1.00 97.19 277 LYS A C 1
ATOM 2118 O O . LYS A 1 277 ? 7.060 -10.139 15.656 1.00 97.19 277 LYS A O 1
ATOM 2123 N N . ALA A 1 278 ? 5.195 -8.896 15.487 1.00 96.44 278 ALA A N 1
ATOM 2124 C CA . ALA A 1 278 ? 4.448 -9.896 14.733 1.00 96.44 278 ALA A CA 1
ATOM 2125 C C . ALA A 1 278 ? 5.057 -10.133 13.341 1.00 96.44 278 ALA A C 1
ATOM 2127 O O . ALA A 1 278 ? 5.206 -11.283 12.933 1.00 96.44 278 ALA A O 1
ATOM 2128 N N . TYR A 1 279 ? 5.456 -9.070 12.637 1.00 96.50 279 TYR A N 1
ATOM 2129 C CA . TYR A 1 279 ? 6.131 -9.171 11.342 1.00 96.50 279 TYR A CA 1
ATOM 2130 C C . TYR A 1 279 ? 7.504 -9.838 11.444 1.00 96.50 279 TYR A C 1
ATOM 2132 O O . TYR A 1 279 ? 7.818 -10.716 10.642 1.00 96.50 279 TYR A O 1
ATOM 2140 N N . GLU A 1 280 ? 8.298 -9.475 12.454 1.00 94.94 280 GLU A N 1
ATOM 2141 C CA . GLU A 1 280 ? 9.603 -10.086 12.705 1.00 94.94 280 GLU A CA 1
ATOM 2142 C C . GLU A 1 280 ? 9.479 -11.601 12.874 1.00 94.94 280 GLU A C 1
ATOM 2144 O O . GLU A 1 280 ? 10.196 -12.364 12.233 1.00 94.94 280 GLU A O 1
ATOM 2149 N N . THR A 1 281 ? 8.500 -12.028 13.674 1.00 94.88 281 THR A N 1
ATOM 2150 C CA . THR A 1 281 ? 8.270 -13.442 13.985 1.00 94.88 281 THR A CA 1
ATOM 2151 C C . THR A 1 281 ? 7.698 -14.218 12.798 1.00 94.88 281 THR A C 1
ATOM 2153 O O . THR A 1 281 ? 8.132 -15.333 12.528 1.00 94.88 281 THR A O 1
ATOM 2156 N N . ARG A 1 282 ? 6.699 -13.660 12.101 1.00 93.94 282 ARG A N 1
ATOM 2157 C CA . ARG A 1 282 ? 5.928 -14.391 11.077 1.00 93.94 282 ARG A CA 1
ATOM 2158 C C . ARG A 1 282 ? 6.502 -14.294 9.667 1.00 93.94 282 ARG A C 1
ATOM 2160 O O . ARG A 1 282 ? 6.144 -15.121 8.839 1.00 93.94 282 ARG A O 1
ATOM 2167 N N . VAL A 1 283 ? 7.312 -13.277 9.371 1.00 91.94 283 VAL A N 1
ATOM 2168 C CA . VAL A 1 283 ? 7.754 -12.978 7.998 1.00 91.94 283 VAL A CA 1
ATOM 2169 C C . VAL A 1 283 ? 9.263 -12.788 7.923 1.00 91.94 283 VAL A C 1
ATOM 2171 O O . VAL A 1 283 ? 9.923 -13.479 7.153 1.00 91.94 283 VAL A O 1
ATOM 2174 N N . PHE A 1 284 ? 9.830 -11.880 8.722 1.00 90.94 284 PHE A N 1
ATOM 2175 C CA . PHE A 1 284 ? 11.243 -11.515 8.584 1.00 90.94 284 PHE A CA 1
ATOM 2176 C C . PHE A 1 284 ? 12.196 -12.654 8.961 1.00 90.94 284 PHE A C 1
ATOM 2178 O O . PHE A 1 284 ? 13.103 -12.953 8.192 1.00 90.94 284 PHE A O 1
ATOM 2185 N N . LEU A 1 285 ? 11.996 -13.306 10.112 1.00 90.69 285 LEU A N 1
ATOM 2186 C CA . LEU A 1 285 ? 12.827 -14.444 10.522 1.00 90.69 285 LEU A CA 1
ATOM 2187 C C . LEU A 1 285 ? 12.758 -15.598 9.503 1.00 90.69 285 LEU A C 1
ATOM 2189 O O . LEU A 1 285 ? 13.817 -15.991 9.015 1.00 90.69 285 LEU A O 1
ATOM 2193 N N . PRO A 1 286 ? 11.564 -16.058 9.064 1.00 89.38 286 PRO A N 1
ATOM 2194 C CA . PRO A 1 286 ? 11.463 -17.029 7.975 1.00 89.38 286 PRO A CA 1
ATOM 2195 C C . PRO A 1 286 ? 12.177 -16.606 6.684 1.00 89.38 286 PRO A C 1
ATOM 2197 O O . PRO A 1 286 ? 12.809 -17.437 6.036 1.00 89.38 286 PRO A O 1
ATOM 2200 N N . LEU A 1 287 ? 12.120 -15.322 6.309 1.00 85.38 287 LEU A N 1
ATOM 2201 C CA . LEU A 1 287 ? 12.836 -14.800 5.140 1.00 85.38 287 LEU A CA 1
ATOM 2202 C C . LEU A 1 287 ? 14.359 -14.897 5.305 1.00 85.38 287 LEU A C 1
ATOM 2204 O O . LEU A 1 287 ? 15.058 -15.247 4.352 1.00 85.38 287 LEU A O 1
ATOM 2208 N N . VAL A 1 288 ? 14.880 -14.596 6.495 1.00 86.69 288 VAL A N 1
ATOM 2209 C CA . VAL A 1 288 ? 16.310 -14.712 6.808 1.00 86.69 288 VAL A CA 1
ATOM 2210 C C . VAL A 1 288 ? 16.757 -16.175 6.746 1.00 86.69 288 VAL A C 1
ATOM 2212 O O . VAL A 1 288 ? 17.728 -16.480 6.051 1.00 86.69 288 VAL A O 1
ATOM 2215 N N . ASP A 1 289 ? 16.019 -17.086 7.380 1.00 86.31 289 ASP A N 1
ATOM 2216 C CA . ASP A 1 289 ? 16.313 -18.526 7.370 1.00 86.31 289 ASP A CA 1
ATOM 2217 C C . ASP A 1 289 ? 16.274 -19.108 5.948 1.00 86.31 289 ASP A C 1
ATOM 2219 O O . ASP A 1 289 ? 17.162 -19.865 5.535 1.00 86.31 289 ASP A O 1
ATOM 2223 N N . ALA A 1 290 ? 15.276 -18.705 5.157 1.00 81.19 290 ALA A N 1
ATOM 2224 C CA . ALA A 1 290 ? 15.157 -19.066 3.749 1.00 81.19 290 ALA A CA 1
ATOM 2225 C C . ALA A 1 290 ? 16.344 -18.546 2.921 1.00 81.19 290 ALA A C 1
ATOM 2227 O O . ALA A 1 290 ? 16.901 -19.283 2.103 1.00 81.19 290 ALA A O 1
ATOM 2228 N N . SER A 1 291 ? 16.771 -17.304 3.161 1.00 82.06 291 SER A N 1
ATOM 2229 C CA . SER A 1 291 ? 17.910 -16.690 2.470 1.00 82.06 291 SER A CA 1
ATOM 2230 C C . SER A 1 291 ? 19.220 -17.410 2.792 1.00 82.06 291 SER A C 1
ATOM 2232 O O . SER A 1 291 ? 19.990 -17.712 1.881 1.00 82.06 291 SER A O 1
ATOM 2234 N N . PHE A 1 292 ? 19.460 -17.759 4.060 1.00 85.69 292 PHE A N 1
ATOM 2235 C CA . PHE A 1 292 ? 20.619 -18.569 4.448 1.00 85.69 292 PHE A CA 1
ATOM 2236 C C . PHE A 1 292 ? 20.575 -19.965 3.830 1.00 85.69 292 PHE A C 1
ATOM 2238 O O . PHE A 1 292 ? 21.600 -20.447 3.352 1.00 85.69 292 PHE A O 1
ATOM 2245 N N . SER A 1 293 ? 19.399 -20.593 3.777 1.00 82.62 293 SER A N 1
ATOM 2246 C CA . SER A 1 293 ? 19.222 -21.900 3.137 1.00 82.62 293 SER A CA 1
ATOM 2247 C C . SER A 1 293 ? 19.551 -21.851 1.643 1.00 82.62 293 SER A C 1
ATOM 2249 O O . SER A 1 293 ? 20.241 -22.735 1.136 1.00 82.62 293 SER A O 1
ATOM 2251 N N . LEU A 1 294 ? 19.108 -20.801 0.944 1.00 78.00 294 LEU A N 1
ATOM 2252 C CA . LEU A 1 294 ? 19.425 -20.577 -0.465 1.00 78.00 294 LEU A CA 1
ATOM 2253 C C . LEU A 1 294 ? 20.919 -20.309 -0.678 1.00 78.00 294 LEU A C 1
ATOM 2255 O O . LEU A 1 294 ? 21.523 -20.902 -1.566 1.00 78.00 294 LEU A O 1
ATOM 2259 N N . LEU A 1 295 ? 21.536 -19.450 0.138 1.00 80.88 295 LEU A N 1
ATOM 2260 C CA . LEU A 1 295 ? 22.975 -19.179 0.063 1.00 80.88 295 LEU A CA 1
ATOM 2261 C C . LEU A 1 295 ? 23.792 -20.448 0.309 1.00 80.88 295 LEU A C 1
ATOM 2263 O O . LEU A 1 295 ? 24.715 -20.741 -0.444 1.00 80.88 295 LEU A O 1
ATOM 2267 N N . ASN A 1 296 ? 23.422 -21.233 1.319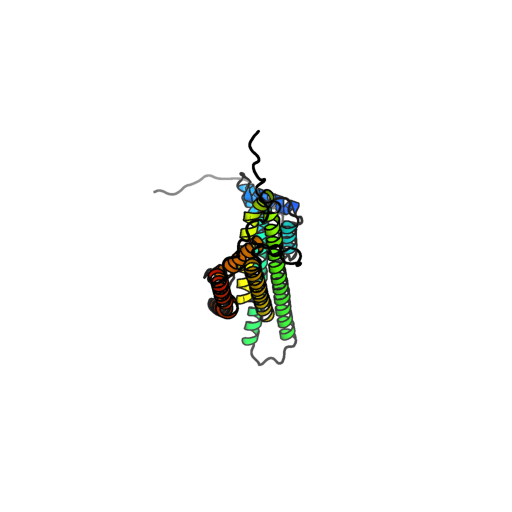 1.00 81.69 296 ASN A N 1
ATOM 2268 C CA . ASN A 1 296 ? 24.059 -22.508 1.613 1.00 81.69 296 ASN A CA 1
ATOM 2269 C C . ASN A 1 296 ? 23.889 -23.504 0.456 1.00 81.69 296 ASN A C 1
ATOM 2271 O O . ASN A 1 296 ? 24.826 -24.229 0.129 1.00 81.69 296 ASN A O 1
ATOM 2275 N N . PHE A 1 297 ? 22.723 -23.519 -0.195 1.00 78.12 297 PHE A N 1
ATOM 2276 C CA . PHE A 1 297 ? 22.506 -24.301 -1.409 1.00 78.12 297 PHE A CA 1
ATOM 2277 C C . PHE A 1 297 ? 23.422 -23.838 -2.547 1.00 78.12 297 PHE A C 1
ATOM 2279 O O . PHE A 1 297 ? 24.087 -24.668 -3.150 1.00 78.12 297 PHE A O 1
ATOM 2286 N N . LEU A 1 298 ? 23.509 -22.533 -2.814 1.00 75.31 298 LEU A N 1
ATOM 2287 C CA . LEU A 1 298 ? 24.336 -21.978 -3.890 1.00 75.31 298 LEU A CA 1
ATOM 2288 C C . LEU A 1 298 ? 25.840 -22.196 -3.663 1.00 75.31 298 LEU A C 1
ATOM 2290 O O . LEU A 1 298 ? 26.559 -22.470 -4.617 1.00 75.31 298 LEU A O 1
ATOM 2294 N N . VAL A 1 299 ? 26.314 -22.095 -2.417 1.00 79.56 299 VAL A N 1
ATOM 2295 C CA . VAL A 1 299 ? 27.728 -22.309 -2.058 1.00 79.56 299 VAL A CA 1
ATOM 2296 C C . VAL A 1 299 ? 28.116 -23.786 -2.142 1.00 79.56 299 VAL A C 1
ATOM 2298 O O . VAL A 1 299 ? 29.218 -24.101 -2.582 1.00 79.56 299 VAL A O 1
ATOM 2301 N N . ASN A 1 300 ? 27.224 -24.691 -1.729 1.00 76.69 300 ASN A N 1
ATOM 2302 C CA . ASN A 1 300 ? 27.501 -26.131 -1.711 1.00 76.69 300 ASN A CA 1
ATOM 2303 C C . ASN A 1 300 ? 26.992 -26.869 -2.956 1.00 76.69 300 ASN A C 1
ATOM 2305 O O . ASN A 1 300 ? 27.167 -28.086 -3.054 1.00 76.69 300 ASN A O 1
ATOM 2309 N N . ALA A 1 301 ? 26.345 -26.172 -3.894 1.00 65.19 301 ALA A N 1
ATOM 2310 C CA . ALA A 1 301 ? 25.941 -26.758 -5.158 1.00 65.19 301 ALA A CA 1
ATOM 2311 C C . ALA A 1 301 ? 27.208 -27.227 -5.893 1.00 65.19 301 ALA A C 1
ATOM 2313 O O . ALA A 1 301 ? 28.123 -26.424 -6.101 1.00 65.19 301 ALA A O 1
ATOM 2314 N N . PRO A 1 302 ? 27.302 -28.514 -6.277 1.00 57.50 302 PRO A N 1
ATOM 2315 C CA . PRO A 1 302 ? 28.435 -28.983 -7.058 1.00 57.50 302 PRO A CA 1
ATOM 2316 C C . PRO A 1 302 ? 28.524 -28.143 -8.339 1.00 57.50 302 PRO A C 1
ATOM 2318 O O . PRO A 1 302 ? 27.478 -27.839 -8.925 1.00 57.50 302 PRO A O 1
ATOM 2321 N N . PRO A 1 303 ? 29.735 -27.744 -8.777 1.00 53.06 303 PRO A N 1
ATOM 2322 C CA . PRO A 1 303 ? 29.889 -26.953 -9.987 1.00 53.06 303 PRO A CA 1
ATOM 2323 C C . PRO A 1 303 ? 29.168 -27.679 -11.116 1.00 53.06 303 PRO A C 1
ATOM 2325 O O . PRO A 1 303 ? 29.389 -28.875 -11.324 1.00 53.06 303 PRO A O 1
ATOM 2328 N N . ALA A 1 304 ? 28.268 -2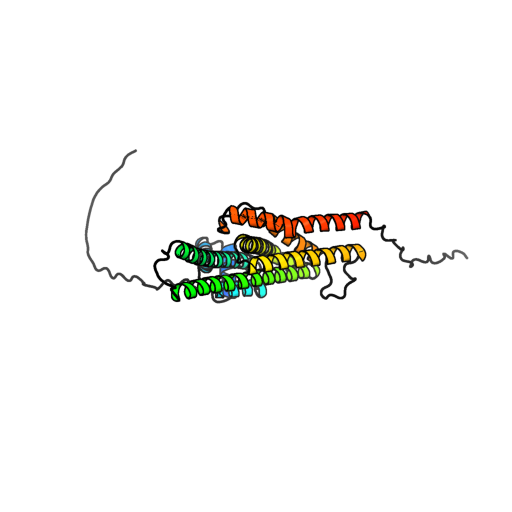6.965 -11.799 1.00 54.69 304 ALA A N 1
ATOM 2329 C CA . ALA A 1 304 ? 27.592 -27.494 -12.969 1.00 54.69 304 ALA A CA 1
ATOM 2330 C C . ALA A 1 304 ? 28.673 -28.067 -13.883 1.00 54.69 304 ALA A C 1
ATOM 2332 O O . ALA A 1 304 ? 29.574 -27.338 -14.304 1.00 54.69 304 ALA A O 1
ATOM 2333 N N . VAL A 1 305 ? 28.630 -29.382 -14.113 1.00 42.25 305 VAL A N 1
ATOM 2334 C CA . VAL A 1 305 ? 29.529 -30.052 -15.046 1.00 42.25 305 VAL A CA 1
ATOM 2335 C C . VAL A 1 305 ? 29.271 -29.389 -16.388 1.00 42.25 305 VAL A C 1
ATOM 2337 O O . VAL A 1 305 ? 28.273 -29.668 -17.052 1.00 42.25 305 VAL A O 1
ATOM 2340 N N . SER A 1 306 ? 30.144 -28.456 -16.754 1.00 41.16 306 SER A N 1
ATOM 2341 C CA . SER A 1 306 ? 30.220 -27.898 -18.086 1.00 41.16 306 SER A CA 1
ATOM 2342 C C . SER A 1 306 ? 30.630 -29.051 -18.983 1.00 41.16 306 SER A C 1
ATOM 2344 O O . SER A 1 306 ? 31.806 -29.330 -19.195 1.00 41.16 306 SER A O 1
ATOM 2346 N N . THR A 1 307 ? 29.640 -29.790 -19.476 1.00 38.69 307 THR A N 1
ATOM 2347 C CA . THR A 1 307 ? 29.856 -30.615 -20.651 1.00 38.69 307 THR A CA 1
ATOM 2348 C C . THR A 1 307 ? 30.246 -29.630 -21.750 1.00 38.69 307 THR A C 1
ATOM 2350 O O . THR A 1 307 ? 29.451 -28.746 -22.085 1.00 38.69 307 THR A O 1
ATOM 2353 N N . PRO A 1 308 ? 31.491 -29.677 -22.260 1.00 36.81 308 PRO A N 1
ATOM 2354 C CA . PRO A 1 308 ? 31.841 -28.849 -23.395 1.00 36.81 308 PRO A CA 1
ATOM 2355 C C . PRO A 1 308 ? 30.877 -29.215 -24.530 1.00 36.81 308 PRO A C 1
ATOM 2357 O O . PRO A 1 308 ? 30.496 -30.389 -24.641 1.00 36.81 308 PRO A O 1
ATOM 2360 N N . PRO A 1 309 ? 30.461 -28.249 -25.367 1.00 40.03 309 PRO A N 1
ATOM 2361 C CA . PRO A 1 309 ? 29.649 -28.556 -26.531 1.00 40.03 309 PRO A CA 1
ATOM 2362 C C . PRO A 1 309 ? 30.380 -29.634 -27.331 1.00 40.03 309 PRO A C 1
ATOM 2364 O O . PRO A 1 309 ? 31.466 -29.417 -27.872 1.00 40.03 309 PRO A O 1
ATOM 2367 N N . SER A 1 310 ? 29.802 -30.833 -27.345 1.00 47.56 310 SER A N 1
ATOM 2368 C CA . SER A 1 310 ? 30.271 -31.961 -28.140 1.00 47.56 310 SER A CA 1
ATOM 2369 C C . SER A 1 310 ? 29.928 -31.643 -29.592 1.00 47.56 310 SER A C 1
ATOM 2371 O O . SER A 1 310 ? 28.901 -32.067 -30.105 1.00 47.56 310 SER A O 1
ATOM 2373 N N . GLY A 1 311 ? 30.728 -30.773 -30.207 1.00 44.41 311 GLY A N 1
ATOM 2374 C CA . GLY A 1 311 ? 30.383 -30.161 -31.489 1.00 44.41 311 GLY A CA 1
ATOM 2375 C C . GLY A 1 311 ? 31.515 -29.399 -32.170 1.00 44.41 311 GLY A C 1
ATOM 2376 O O . GLY A 1 311 ? 31.245 -28.542 -32.998 1.00 44.41 311 GLY A O 1
ATOM 2377 N N . LEU A 1 312 ? 32.775 -29.699 -31.850 1.00 40.38 312 LEU A N 1
ATOM 2378 C CA . LEU A 1 312 ? 33.920 -29.351 -32.698 1.00 40.38 312 LEU A CA 1
ATOM 2379 C C . LEU A 1 312 ? 34.821 -30.583 -32.829 1.00 40.38 312 LEU A C 1
ATOM 2381 O O . LEU A 1 312 ? 35.939 -30.632 -32.317 1.00 40.38 312 LEU A O 1
ATOM 2385 N N . GLN A 1 313 ? 34.311 -31.606 -33.525 1.00 39.31 313 GLN A N 1
ATOM 2386 C CA . GLN A 1 313 ? 35.194 -32.557 -34.194 1.00 39.31 313 GLN A CA 1
ATOM 2387 C C . GLN A 1 313 ? 36.041 -31.750 -35.179 1.00 39.31 313 GLN A C 1
ATOM 2389 O O . GLN A 1 313 ? 35.546 -31.222 -36.171 1.00 39.31 313 GLN A O 1
ATOM 2394 N N . ARG A 1 314 ? 37.326 -31.611 -34.848 1.00 38.03 314 ARG A N 1
ATOM 2395 C CA . ARG A 1 314 ? 38.354 -31.116 -35.757 1.00 38.03 314 ARG A CA 1
ATOM 2396 C C . ARG A 1 314 ? 38.278 -31.926 -37.050 1.00 38.03 314 ARG A C 1
ATOM 2398 O O . ARG A 1 314 ? 38.504 -33.134 -37.019 1.00 38.03 314 ARG A O 1
ATOM 2405 N N . SER A 1 315 ? 38.004 -31.263 -38.170 1.00 38.94 315 SER A N 1
ATOM 2406 C CA . SER A 1 315 ? 38.305 -31.814 -39.489 1.00 38.94 315 SER A CA 1
ATOM 2407 C C . SER A 1 315 ? 39.781 -32.228 -39.517 1.00 38.94 315 SER A C 1
ATOM 2409 O O . SER A 1 315 ? 40.632 -31.416 -39.131 1.00 38.94 315 SER A O 1
ATOM 2411 N N . PRO A 1 316 ? 40.124 -33.456 -39.937 1.00 39.69 316 PRO A N 1
ATOM 2412 C CA . PRO A 1 316 ? 41.515 -33.816 -40.135 1.00 39.69 316 PRO A CA 1
ATOM 2413 C C . PRO A 1 316 ? 42.071 -32.978 -41.288 1.00 39.69 316 PRO A C 1
ATOM 2415 O O . PRO A 1 316 ? 41.548 -32.980 -42.402 1.00 39.69 316 PRO A O 1
ATOM 2418 N N . GLN A 1 317 ? 43.133 -32.233 -40.988 1.00 38.34 317 GLN A N 1
ATOM 2419 C CA . GLN A 1 317 ? 44.013 -31.655 -41.990 1.00 38.34 317 GLN A CA 1
ATOM 2420 C C . GLN A 1 317 ? 44.586 -32.801 -42.829 1.00 38.34 317 GLN A C 1
ATOM 2422 O O . GLN A 1 317 ? 45.354 -33.614 -42.320 1.00 38.34 317 GLN A O 1
ATOM 2427 N N . HIS A 1 318 ? 44.229 -32.854 -44.109 1.00 36.00 318 HIS A N 1
ATOM 2428 C CA . HIS A 1 318 ? 45.051 -33.517 -45.111 1.00 36.00 318 HIS A CA 1
ATOM 2429 C C . HIS A 1 318 ? 45.832 -32.440 -45.856 1.00 36.00 318 HIS A C 1
ATOM 2431 O O . HIS A 1 318 ? 45.279 -31.689 -46.657 1.00 36.00 318 HIS A O 1
ATOM 2437 N N . THR A 1 319 ? 47.124 -32.372 -45.554 1.00 36.56 319 THR A N 1
ATOM 2438 C CA . THR A 1 319 ? 48.132 -31.715 -46.382 1.00 36.56 319 THR A CA 1
ATOM 2439 C C . THR A 1 319 ? 48.877 -32.801 -47.166 1.00 36.56 319 THR A C 1
ATOM 2441 O O . THR A 1 319 ? 49.176 -33.853 -46.601 1.00 36.56 319 THR A O 1
ATOM 2444 N N . LEU A 1 320 ? 49.244 -32.454 -48.406 1.00 35.34 320 LEU A N 1
ATOM 2445 C CA . LEU A 1 320 ? 50.265 -33.042 -49.293 1.00 35.34 320 LEU A CA 1
ATOM 2446 C C . LEU A 1 320 ? 49.827 -34.191 -50.219 1.00 35.34 320 LEU A C 1
ATOM 2448 O O . LEU A 1 320 ? 49.808 -35.355 -49.828 1.00 35.34 320 LEU A O 1
ATOM 2452 N N . LEU A 1 321 ? 49.594 -33.848 -51.492 1.00 37.75 321 LEU A N 1
ATOM 2453 C CA . LEU A 1 321 ? 50.625 -33.903 -52.544 1.00 37.75 321 LEU A CA 1
ATOM 2454 C C . LEU A 1 321 ? 50.465 -32.709 -53.494 1.00 37.75 321 LEU A C 1
ATOM 2456 O O . LEU A 1 321 ? 49.300 -32.332 -53.750 1.00 37.75 321 LEU A O 1
#

Radius of gyration: 29.05 Å; chains: 1; bounding box: 82×98×87 Å

Sequence (321 aa):
MNVTTPQGALGGGGPQVSGHPQGSGGPLLISSVEEFERLAITAVTSINQAERRQAEHLLLSQTQSQNPEVWNLCLCVLERGTNPAALPVAVIVLRNTVMSQWSRRQLSYEAHQANRIKAPTASGPSLTGSAEEEEQRRQLEECENRVVQLIRSMSRILQAHALLYETNPLQAAEFRVADRQMMYAVALLVKKGLASGLKSTKETLFQMLISFLEELYSLAFSIARSGSATAFSLAPPPTLLGLNLALCQLTEISKEIVSTHLSFLQLTTQQHVDCKKAYETRVFLPLVDASFSLLNFLVNAPPAVSTPPSGLQRSPQHTLL

Organism: NCBI:txid483139

Secondary structure (DSSP, 8-state):
-------------------------------SHHHHHHHHHHHHH-S-HHHHHHHHHHHHHHHH---THHHHHHHHHHHH---TTHHHHHHHHHHHHHHHHHHHHHHHHHHHHHHHHHS-TTS---HHHHHHHHHHHHHHHHHHHHHHHHHHHHHHHHHHHHHHHHH-HHHHHHHHHHHHHHHHHHHHHHHHHHHHS-HHHHHHHHHHHHHHHHHHHHHHHHHHHHSSTT---SSSP--HHHHHHHHHHHHHHHHHHH----TTTT--HHHHHHHHHHHIIIIIHHHHHHHHHHHHHHHHSPPP-----S---PPP-----

Foldseek 3Di:
DDDDDDDDDDDDDDDDPPPDPPPPCDQPDDDALVSLQVLLCQLPPPPDPVSNVVSVVSLVSLLVDPDPVLLVSLLCCLVPNPALSSLLSSLVSNLSSLLNNLVVLLVVLVVLVVVVVVDPPPDPPDPVSVVVNVVSVVSNVVSLVVLLVVLVSLLVSLLVLLVCCVVPVPVSVSNVSSNVSSLLSSLLSLLLCCLRNDPVSNVSSLVVLLVLLVVLLVLLVVCLVPVDQPPDPPPPTRDPSSSVSSVSSVVSNLVSLPDPPCVSNVGDPVSSVNSNVCCCVRHVVVSVVSVVVSVVCNVPPDPDPPPDPPPDPDDDDDDDD